Protein AF-A0A4Y8SK42-F1 (afdb_monomer)

Radius of gyration: 18.15 Å; Cα contacts (8 Å, |Δi|>4): 413; chains: 1; bounding box: 39×35×58 Å

pLDDT: mean 89.56, std 10.13, range [47.16, 97.62]

InterPro domains:
  IPR009000 Translation protein, beta-barrel domain superfamily [SSF50447] (94-143)

Structure (mmCIF, N/CA/C/O backbone):
data_AF-A0A4Y8SK42-F1
#
_entry.id   AF-A0A4Y8SK42-F1
#
loop_
_atom_site.group_PDB
_atom_site.id
_atom_site.type_symbol
_atom_site.label_atom_id
_atom_site.label_alt_id
_atom_site.label_comp_id
_atom_site.label_asym_id
_atom_site.label_entity_id
_atom_site.label_seq_id
_atom_site.pdbx_PDB_ins_code
_atom_site.Cartn_x
_atom_site.Cartn_y
_atom_site.Cartn_z
_atom_site.occupancy
_atom_site.B_iso_or_equiv
_atom_site.auth_seq_id
_atom_site.auth_comp_id
_atom_site.auth_asym_id
_atom_site.auth_atom_id
_atom_site.pdbx_PDB_model_num
ATOM 1 N N . MET A 1 1 ? 2.409 -1.661 -32.109 1.00 47.16 1 MET A N 1
ATOM 2 C CA . MET A 1 1 ? 2.464 -1.692 -30.636 1.00 47.16 1 MET A CA 1
ATOM 3 C C . MET A 1 1 ? 1.937 -3.045 -30.226 1.00 47.16 1 MET A C 1
ATOM 5 O O . MET A 1 1 ? 0.788 -3.339 -30.542 1.00 47.16 1 MET A O 1
ATOM 9 N N . ASP A 1 2 ? 2.789 -3.884 -29.648 1.00 47.59 2 ASP A N 1
ATOM 10 C CA . ASP A 1 2 ? 2.374 -5.203 -29.176 1.00 47.59 2 ASP A CA 1
ATOM 11 C C . ASP A 1 2 ? 1.559 -5.051 -27.892 1.00 47.59 2 ASP A C 1
ATOM 13 O O . ASP A 1 2 ? 1.858 -4.204 -27.049 1.00 47.59 2 ASP A O 1
ATOM 17 N N . ALA A 1 3 ? 0.487 -5.831 -27.769 1.00 52.41 3 ALA A N 1
ATOM 18 C CA . ALA A 1 3 ? -0.334 -5.824 -26.567 1.00 52.41 3 ALA A CA 1
ATOM 19 C C . ALA A 1 3 ? 0.489 -6.342 -25.370 1.00 52.41 3 ALA A C 1
ATOM 21 O O . ALA A 1 3 ? 1.243 -7.306 -25.530 1.00 52.41 3 ALA A O 1
ATOM 22 N N . PRO A 1 4 ? 0.339 -5.754 -24.171 1.00 58.09 4 PRO A N 1
ATOM 23 C CA . PRO A 1 4 ? 1.099 -6.181 -23.005 1.00 58.09 4 PRO A 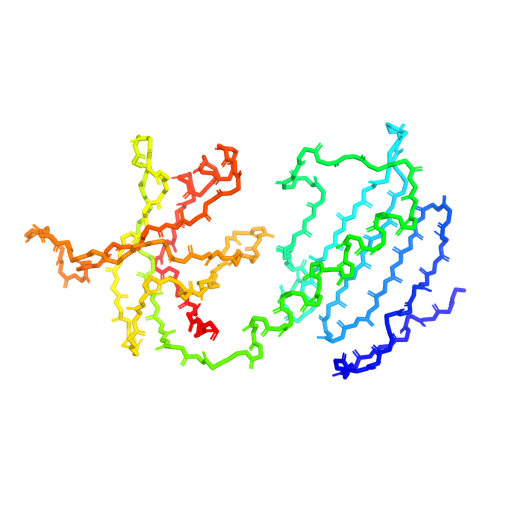CA 1
ATOM 24 C C . PRO A 1 4 ? 0.782 -7.639 -22.645 1.00 58.09 4 PRO A C 1
ATOM 26 O O . PRO A 1 4 ? -0.384 -8.039 -22.543 1.00 58.09 4 PRO A O 1
ATOM 29 N N . ILE A 1 5 ? 1.834 -8.437 -22.444 1.00 61.47 5 ILE A N 1
ATOM 30 C CA . ILE A 1 5 ? 1.726 -9.831 -22.005 1.00 61.47 5 ILE A CA 1
ATOM 31 C C . ILE A 1 5 ? 1.212 -9.824 -20.566 1.00 61.47 5 ILE A C 1
ATOM 33 O O . ILE A 1 5 ? 1.855 -9.287 -19.670 1.00 61.47 5 ILE A O 1
ATOM 37 N N . ARG A 1 6 ? 0.038 -10.416 -20.335 1.00 64.31 6 ARG A N 1
ATOM 38 C CA . ARG A 1 6 ? -0.543 -10.531 -18.994 1.00 64.31 6 ARG A CA 1
ATOM 39 C C . ARG A 1 6 ? 0.031 -11.750 -18.288 1.00 64.31 6 ARG A C 1
ATOM 41 O O . ARG A 1 6 ? -0.298 -12.874 -18.663 1.00 64.31 6 ARG A O 1
ATOM 48 N N . SER A 1 7 ? 0.827 -11.530 -17.247 1.00 69.94 7 SER A N 1
ATOM 49 C CA . SER A 1 7 ? 1.145 -12.585 -16.287 1.00 69.94 7 SER A CA 1
ATOM 50 C C . SER A 1 7 ? 0.134 -12.601 -15.138 1.00 69.94 7 SER A C 1
ATOM 52 O O . SER A 1 7 ? -0.259 -11.556 -14.615 1.00 69.94 7 SER A O 1
ATOM 54 N N . PHE A 1 8 ? -0.256 -13.805 -14.724 1.00 72.69 8 PHE A N 1
ATOM 55 C CA . PHE A 1 8 ? -1.100 -14.045 -13.552 1.00 72.69 8 PHE A CA 1
ATOM 56 C C . PHE A 1 8 ? -0.382 -14.847 -12.458 1.00 72.69 8 PHE A C 1
ATOM 58 O O . PHE A 1 8 ? -0.994 -15.143 -11.434 1.00 72.69 8 PHE A O 1
ATOM 65 N N . ASN A 1 9 ? 0.883 -15.219 -12.673 1.00 79.56 9 ASN A N 1
ATOM 66 C CA . ASN A 1 9 ? 1.657 -16.044 -11.755 1.00 79.56 9 ASN A CA 1
ATOM 67 C C . ASN A 1 9 ? 2.821 -15.238 -11.178 1.00 79.56 9 ASN A C 1
ATOM 69 O O . ASN A 1 9 ? 3.614 -14.655 -11.910 1.00 79.56 9 ASN A O 1
ATOM 73 N N . VAL A 1 10 ? 2.953 -15.271 -9.853 1.00 84.88 10 VAL A N 1
ATOM 74 C CA . VAL A 1 10 ? 3.990 -14.551 -9.097 1.00 84.88 10 VAL A CA 1
ATOM 75 C C . VAL A 1 10 ? 5.418 -14.964 -9.467 1.00 84.88 10 VAL A C 1
ATOM 77 O O . VAL A 1 10 ? 6.360 -14.241 -9.167 1.00 84.88 10 VAL A O 1
ATOM 80 N N . ASN A 1 11 ? 5.586 -16.122 -10.110 1.00 87.12 11 ASN A N 1
ATOM 81 C CA . ASN A 1 11 ? 6.889 -16.626 -10.543 1.00 87.12 11 ASN A CA 1
ATOM 82 C C . ASN A 1 11 ? 7.256 -16.229 -11.977 1.00 87.12 11 ASN A C 1
ATOM 84 O O . ASN A 1 11 ? 8.390 -16.461 -12.396 1.00 87.12 11 ASN A O 1
ATOM 88 N N . ASP A 1 12 ? 6.320 -15.667 -12.739 1.00 90.31 12 ASP A N 1
ATOM 89 C CA . ASP A 1 12 ? 6.623 -15.199 -14.085 1.00 90.31 12 ASP A CA 1
ATOM 90 C C . ASP A 1 12 ? 7.443 -13.901 -14.015 1.00 90.31 12 ASP A C 1
ATOM 92 O O . ASP A 1 12 ? 7.243 -13.080 -13.108 1.00 90.31 12 ASP A O 1
ATOM 96 N N . PRO A 1 13 ? 8.335 -13.669 -14.992 1.00 92.75 13 PRO A N 1
ATOM 97 C CA . PRO A 1 13 ? 9.072 -12.420 -15.076 1.00 92.75 13 PRO A CA 1
ATOM 98 C C . PRO A 1 13 ? 8.131 -11.237 -15.327 1.00 92.75 13 PRO A C 1
ATOM 100 O O . PRO A 1 13 ? 7.124 -11.345 -16.031 1.00 92.75 13 PRO A O 1
ATOM 103 N N . ILE A 1 14 ? 8.514 -10.077 -14.799 1.00 95.25 14 ILE A N 1
ATOM 104 C CA . ILE A 1 14 ? 7.907 -8.803 -15.175 1.00 95.25 14 ILE A CA 1
ATOM 105 C C . ILE A 1 14 ? 8.502 -8.410 -16.527 1.00 95.25 14 ILE A C 1
ATOM 107 O O . ILE A 1 14 ? 9.718 -8.290 -16.666 1.00 95.25 14 ILE A O 1
ATOM 111 N N . VAL A 1 15 ? 7.647 -8.257 -17.537 1.00 95.62 15 VAL A N 1
ATOM 112 C CA . VAL A 1 15 ? 8.063 -7.912 -18.901 1.00 95.62 15 VAL A CA 1
ATOM 113 C C . VAL A 1 15 ? 7.557 -6.516 -19.234 1.00 95.62 15 VAL A C 1
ATOM 115 O O . VAL A 1 15 ? 6.349 -6.290 -19.313 1.00 95.62 15 VAL A O 1
ATOM 118 N N . TRP A 1 16 ? 8.493 -5.592 -19.437 1.00 96.44 16 TRP A N 1
ATOM 119 C CA . TRP A 1 16 ? 8.205 -4.218 -19.835 1.00 96.44 16 TRP A CA 1
ATOM 120 C C . TRP A 1 16 ? 7.953 -4.114 -21.340 1.00 96.44 16 TRP A C 1
ATOM 122 O O . TRP A 1 16 ? 8.628 -4.742 -22.154 1.00 96.44 16 TRP A O 1
ATOM 132 N N . THR A 1 17 ? 6.972 -3.296 -21.697 1.00 95.38 17 THR A N 1
ATOM 133 C CA . THR A 1 17 ? 6.544 -3.001 -23.067 1.00 95.38 17 THR A CA 1
ATOM 134 C C . THR A 1 17 ? 6.418 -1.487 -23.252 1.00 95.38 17 THR A C 1
ATOM 136 O O . THR A 1 17 ? 6.341 -0.753 -22.269 1.00 95.38 17 THR A O 1
ATOM 139 N N . GLY A 1 18 ? 6.400 -1.003 -24.495 1.00 94.19 18 GLY A N 1
ATOM 140 C CA . GLY A 1 18 ? 6.416 0.436 -24.792 1.00 94.19 18 GLY A CA 1
ATOM 141 C C . GLY A 1 18 ? 7.827 0.959 -25.066 1.00 94.19 18 GLY A C 1
ATOM 142 O O . GLY A 1 18 ? 8.687 0.199 -25.515 1.00 94.19 18 GLY A O 1
ATOM 143 N N . ASN A 1 19 ? 8.051 2.254 -24.839 1.00 95.06 19 ASN A N 1
ATOM 144 C CA . ASN A 1 19 ? 9.347 2.887 -25.046 1.00 95.06 19 ASN A CA 1
ATOM 145 C C . ASN A 1 19 ? 10.155 2.873 -23.740 1.00 95.06 19 ASN A C 1
ATOM 147 O O . ASN A 1 19 ? 9.881 3.640 -22.824 1.00 95.06 19 ASN A O 1
ATOM 151 N N . LEU A 1 20 ? 11.171 2.011 -23.655 1.00 95.31 20 LEU A N 1
ATOM 152 C CA . LEU A 1 20 ? 12.018 1.893 -22.458 1.00 95.31 20 LEU A CA 1
ATOM 153 C C . LEU A 1 20 ? 12.872 3.141 -22.174 1.00 95.31 20 LEU A C 1
ATOM 155 O O . LEU A 1 20 ? 13.462 3.217 -21.093 1.00 95.31 20 LEU A O 1
ATOM 159 N N . GLU A 1 21 ? 12.935 4.078 -23.122 1.00 94.06 21 GLU A N 1
ATOM 160 C CA . GLU A 1 21 ? 13.648 5.356 -23.028 1.00 94.06 21 GLU A CA 1
ATOM 161 C C . GLU A 1 21 ? 12.711 6.550 -22.769 1.00 94.06 21 GLU A C 1
ATOM 163 O O . GLU A 1 21 ? 13.199 7.667 -22.647 1.00 94.06 21 GLU A O 1
ATOM 168 N N . ASP A 1 22 ? 11.391 6.333 -22.694 1.00 94.56 22 ASP A N 1
ATOM 169 C CA . ASP A 1 22 ? 10.400 7.403 -22.506 1.00 94.56 22 ASP A CA 1
ATOM 170 C C . ASP A 1 22 ? 9.237 6.935 -21.618 1.00 94.56 22 ASP A C 1
ATOM 172 O O . ASP A 1 22 ? 9.276 7.136 -20.416 1.00 94.56 22 ASP A O 1
ATOM 176 N N . ASP A 1 23 ? 8.251 6.216 -22.162 1.00 96.56 23 ASP A N 1
ATOM 177 C CA . ASP A 1 23 ? 7.097 5.694 -21.420 1.00 96.56 23 ASP A CA 1
ATOM 178 C C . ASP A 1 23 ? 6.916 4.192 -21.666 1.00 96.56 23 ASP A C 1
ATOM 180 O O . ASP A 1 23 ? 6.695 3.726 -22.795 1.00 96.56 23 ASP A O 1
ATOM 184 N N . CYS A 1 24 ? 7.009 3.414 -20.589 1.00 96.94 24 CYS A N 1
ATOM 185 C CA . CYS A 1 24 ? 6.895 1.966 -20.625 1.00 96.94 24 CYS A CA 1
ATOM 186 C C . CYS A 1 24 ? 6.012 1.425 -19.501 1.00 96.94 24 CYS A C 1
ATOM 188 O O . CYS A 1 24 ? 5.914 1.984 -18.409 1.00 96.94 24 CYS A O 1
ATOM 190 N N . THR A 1 25 ? 5.369 0.290 -19.774 1.00 97.44 25 THR A N 1
ATOM 191 C CA . THR A 1 25 ? 4.458 -0.375 -18.838 1.00 97.44 25 THR A CA 1
ATOM 192 C C . THR A 1 25 ? 4.677 -1.880 -18.789 1.00 97.44 25 THR A C 1
ATOM 194 O O . THR A 1 25 ? 5.127 -2.493 -19.761 1.00 97.44 25 THR A O 1
ATOM 197 N N . ALA A 1 26 ? 4.315 -2.491 -17.664 1.00 96.56 26 ALA A N 1
ATOM 198 C CA . ALA A 1 26 ? 4.253 -3.938 -17.499 1.00 96.56 26 ALA A CA 1
ATOM 199 C C . ALA A 1 26 ? 2.932 -4.346 -16.830 1.00 96.56 26 ALA A C 1
ATOM 201 O O . ALA A 1 26 ? 2.434 -3.651 -15.944 1.00 96.56 26 ALA A O 1
ATOM 202 N N . LEU A 1 27 ? 2.374 -5.491 -17.236 1.00 95.12 27 LEU A N 1
ATOM 203 C CA . LEU A 1 27 ? 1.211 -6.104 -16.588 1.00 95.12 27 LEU A CA 1
ATOM 204 C C . LEU A 1 27 ? 1.635 -7.382 -15.867 1.00 95.12 27 LEU A C 1
ATOM 206 O O . LEU A 1 27 ? 2.068 -8.345 -16.502 1.00 95.12 27 LEU A O 1
ATOM 210 N N . TRP A 1 28 ? 1.478 -7.418 -14.547 1.00 94.69 28 TRP A N 1
ATOM 211 C CA . TRP A 1 28 ? 1.972 -8.531 -13.740 1.00 94.69 28 TRP A CA 1
ATOM 212 C C . TRP A 1 28 ? 1.093 -8.794 -12.520 1.00 94.69 28 TRP A C 1
ATOM 214 O O . TRP A 1 28 ? 0.845 -7.902 -11.718 1.00 94.69 28 TRP A O 1
ATOM 224 N N . CYS A 1 29 ? 0.598 -10.026 -12.378 1.00 91.38 29 CYS A N 1
ATOM 225 C CA . CYS A 1 29 ? -0.249 -10.470 -11.263 1.00 91.38 29 CYS A CA 1
ATOM 226 C C . CYS A 1 29 ? -1.520 -9.629 -11.035 1.00 91.38 29 CYS A C 1
ATOM 228 O O . CYS A 1 29 ? -2.021 -9.524 -9.919 1.00 91.38 29 CYS A O 1
ATOM 230 N N . GLY A 1 30 ? -2.088 -9.058 -12.102 1.00 90.56 30 GLY A N 1
ATOM 231 C CA . GLY A 1 30 ? -3.228 -8.138 -12.001 1.00 90.56 30 GLY A CA 1
ATOM 232 C C . GLY A 1 30 ? -2.846 -6.712 -11.596 1.00 90.56 30 GLY A C 1
ATOM 233 O O . GLY A 1 30 ? -3.736 -5.898 -11.363 1.00 90.56 30 GLY A O 1
ATOM 234 N N . LEU A 1 31 ? -1.553 -6.399 -11.554 1.00 95.12 31 LEU A N 1
ATOM 235 C CA . LEU A 1 31 ? -1.032 -5.052 -11.378 1.00 95.12 31 LEU A CA 1
ATOM 236 C C . LEU A 1 31 ? -0.604 -4.457 -12.719 1.00 95.12 31 LEU A C 1
ATOM 238 O O . LEU A 1 31 ? -0.200 -5.184 -13.631 1.00 95.12 31 LEU A O 1
ATOM 242 N N . MET A 1 32 ? -0.658 -3.132 -12.807 1.00 96.12 32 MET A N 1
ATOM 243 C CA . MET A 1 32 ? -0.015 -2.355 -13.861 1.00 96.12 32 MET A CA 1
ATOM 244 C C . MET A 1 32 ? 1.128 -1.554 -13.251 1.00 96.12 32 MET A C 1
ATOM 246 O O . MET A 1 32 ? 0.932 -0.834 -12.273 1.00 96.12 32 MET A O 1
ATOM 250 N N . LEU A 1 33 ? 2.317 -1.715 -13.821 1.00 97.62 33 LEU A N 1
ATOM 251 C CA . LEU A 1 33 ? 3.503 -0.936 -13.503 1.00 97.62 33 LEU A CA 1
ATOM 252 C C . LEU A 1 33 ? 3.750 0.033 -14.658 1.00 97.62 33 LEU A C 1
ATOM 254 O O . LEU A 1 33 ? 3.621 -0.365 -15.818 1.00 97.62 33 LEU A O 1
ATOM 258 N N . ARG A 1 34 ? 4.138 1.271 -14.352 1.00 97.12 34 ARG A N 1
ATOM 259 C CA . ARG A 1 34 ? 4.538 2.282 -15.338 1.00 97.12 34 ARG A CA 1
ATOM 260 C C . ARG A 1 34 ? 5.836 2.947 -14.909 1.00 97.12 34 ARG A C 1
ATOM 262 O O . ARG A 1 34 ? 6.032 3.176 -13.716 1.00 97.12 34 ARG A O 1
ATOM 269 N N . ALA A 1 35 ? 6.687 3.253 -15.878 1.00 97.00 35 ALA A N 1
ATOM 270 C CA . ALA A 1 35 ? 7.831 4.135 -15.722 1.00 97.00 35 ALA A CA 1
ATOM 271 C C . ALA A 1 35 ? 7.854 5.104 -16.909 1.00 97.00 35 ALA A C 1
ATOM 273 O O . ALA A 1 35 ? 7.762 4.660 -18.054 1.00 97.00 35 ALA A O 1
ATOM 274 N N . GLU A 1 36 ? 7.953 6.398 -16.615 1.00 96.50 36 GLU A N 1
ATOM 275 C CA . GLU A 1 36 ? 7.802 7.491 -17.580 1.00 96.50 36 GLU A CA 1
ATOM 276 C C . GLU A 1 36 ? 8.883 8.555 -17.364 1.00 96.50 36 GLU A C 1
ATOM 278 O O . GLU A 1 36 ? 9.150 8.936 -16.224 1.00 96.50 36 GLU A O 1
ATOM 283 N N . TRP A 1 37 ? 9.515 9.026 -18.435 1.00 96.31 37 TRP A N 1
ATOM 284 C CA . TRP A 1 37 ? 10.394 10.186 -18.420 1.00 96.31 37 TRP A CA 1
ATOM 285 C C . TRP A 1 37 ? 9.554 11.464 -18.400 1.00 96.31 37 TRP A C 1
ATOM 287 O O . TRP A 1 37 ? 8.713 11.690 -19.264 1.00 96.31 37 TRP A O 1
ATOM 297 N N . MET A 1 38 ? 9.779 12.301 -17.394 1.00 94.19 38 MET A N 1
ATOM 298 C CA . MET A 1 38 ? 9.028 13.531 -17.166 1.00 94.19 38 MET A CA 1
ATOM 299 C C . MET A 1 38 ? 9.755 14.741 -17.750 1.00 94.19 38 MET A C 1
ATOM 301 O O . MET A 1 38 ? 10.980 14.752 -17.885 1.00 94.19 38 MET A O 1
ATOM 305 N N . GLU A 1 39 ? 8.997 15.801 -18.034 1.00 8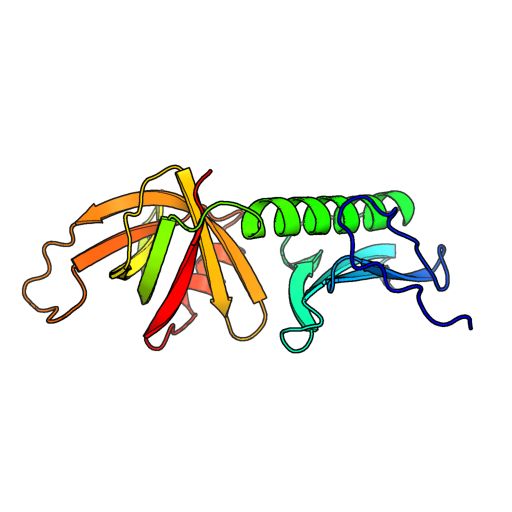7.62 39 GLU A N 1
ATOM 306 C CA . GLU A 1 39 ? 9.529 17.051 -18.590 1.00 87.62 39 GLU A CA 1
ATOM 307 C C . GLU A 1 39 ? 10.556 17.738 -17.669 1.00 87.62 39 GLU A C 1
ATOM 309 O O . GLU A 1 39 ? 11.391 18.499 -18.150 1.00 87.62 39 GLU A O 1
ATOM 314 N N . GLU A 1 40 ? 10.549 17.462 -16.359 1.00 86.88 40 GLU A N 1
ATOM 315 C CA . GLU A 1 40 ? 11.512 18.013 -15.395 1.00 86.88 40 GLU A CA 1
ATOM 316 C C . GLU A 1 40 ? 12.782 17.158 -15.202 1.00 86.88 40 GLU A C 1
ATOM 318 O O . GLU A 1 40 ? 13.365 17.147 -14.112 1.00 86.88 40 GLU A O 1
ATOM 323 N N . ASP A 1 41 ? 13.211 16.449 -16.249 1.00 91.62 41 ASP A N 1
ATOM 324 C CA . ASP A 1 41 ? 14.455 15.667 -16.320 1.00 91.62 41 ASP A CA 1
ATOM 325 C C . ASP A 1 41 ? 14.576 14.554 -15.259 1.00 91.62 41 ASP A C 1
ATOM 327 O O . ASP A 1 41 ? 15.641 14.323 -14.671 1.00 91.62 41 ASP A O 1
ATOM 331 N N . TYR A 1 42 ? 13.477 13.847 -14.993 1.00 92.56 42 TYR A N 1
ATOM 332 C CA . TYR A 1 42 ? 13.478 12.684 -14.105 1.00 92.56 42 TYR A CA 1
ATOM 333 C C . TYR A 1 42 ? 12.510 11.598 -14.575 1.00 92.56 42 TYR A C 1
ATOM 335 O O . TYR A 1 42 ? 11.530 11.860 -15.259 1.00 92.56 42 TYR A O 1
ATOM 343 N N . TRP A 1 43 ? 12.767 10.365 -14.155 1.00 95.56 43 TRP A N 1
ATOM 344 C CA . TRP A 1 43 ? 11.863 9.239 -14.313 1.00 95.56 43 TRP A CA 1
ATOM 345 C C . TRP A 1 43 ? 10.866 9.168 -13.160 1.00 95.56 43 TRP A C 1
ATOM 347 O O . TRP A 1 43 ? 11.245 9.054 -11.990 1.00 95.56 43 TRP A O 1
ATOM 357 N N . TRP A 1 44 ? 9.590 9.154 -13.516 1.00 95.31 44 TRP A N 1
ATOM 358 C CA . TRP A 1 44 ? 8.458 8.855 -12.656 1.00 95.31 44 TRP A CA 1
ATOM 359 C C . TRP A 1 44 ? 8.093 7.368 -12.743 1.00 95.31 44 TRP A C 1
ATOM 361 O O . TRP A 1 44 ? 8.357 6.707 -13.751 1.00 95.31 44 TRP A O 1
ATOM 371 N N . TRP A 1 45 ? 7.495 6.824 -11.683 1.00 96.06 45 TRP A N 1
ATOM 372 C CA . TRP A 1 45 ? 7.002 5.447 -11.640 1.00 96.06 45 TRP A CA 1
ATOM 373 C C . TRP A 1 45 ? 5.690 5.340 -10.872 1.00 96.06 45 TRP A C 1
ATOM 375 O O . TRP A 1 45 ? 5.374 6.180 -10.029 1.00 96.06 45 TRP A O 1
ATOM 385 N N . ARG A 1 46 ? 4.948 4.264 -11.146 1.00 96.12 46 ARG A N 1
ATOM 386 C CA . ARG A 1 46 ? 3.654 3.956 -10.524 1.00 96.12 46 ARG A CA 1
ATOM 387 C C . ARG A 1 46 ? 3.362 2.463 -10.533 1.00 96.12 46 ARG A C 1
ATOM 389 O O . ARG A 1 46 ? 3.711 1.765 -11.486 1.00 96.12 46 ARG A O 1
ATOM 396 N N . VAL A 1 47 ? 2.635 2.006 -9.516 1.00 97.06 47 VAL A N 1
ATOM 397 C CA . VAL A 1 47 ? 2.033 0.670 -9.437 1.00 97.06 47 VAL A CA 1
ATOM 398 C C . VAL A 1 47 ? 0.548 0.792 -9.105 1.00 97.06 47 VAL A C 1
ATOM 400 O O . VAL A 1 47 ? 0.182 1.461 -8.143 1.00 97.06 47 VAL A O 1
ATOM 403 N N . CYS A 1 48 ? -0.311 0.121 -9.872 1.00 95.56 48 CYS A N 1
ATOM 404 C CA . CYS A 1 48 ? -1.766 0.127 -9.686 1.00 95.56 48 CYS A CA 1
ATOM 405 C C . CYS A 1 48 ? -2.374 -1.269 -9.659 1.00 95.56 48 CYS A C 1
ATOM 407 O O . CYS A 1 48 ? -1.905 -2.163 -10.365 1.00 95.56 48 CYS A O 1
ATOM 409 N N . ASP A 1 49 ? -3.473 -1.425 -8.918 1.00 92.06 49 ASP A N 1
ATOM 410 C CA . ASP A 1 49 ? -4.318 -2.619 -8.974 1.00 92.06 49 ASP A CA 1
ATOM 411 C C . ASP A 1 49 ? -5.360 -2.486 -10.096 1.00 92.06 49 ASP A C 1
ATOM 413 O O . ASP A 1 49 ? -6.356 -1.766 -9.980 1.00 92.06 49 ASP A O 1
ATOM 417 N N . THR A 1 50 ? -5.168 -3.244 -11.178 1.00 90.50 50 THR A N 1
ATOM 418 C CA . THR A 1 50 ? -6.059 -3.201 -12.352 1.00 90.50 50 THR A CA 1
ATOM 419 C C . THR A 1 50 ? -7.441 -3.799 -12.095 1.00 90.50 50 THR A C 1
ATOM 421 O O . THR A 1 50 ? -8.378 -3.567 -12.859 1.00 90.50 50 THR A O 1
ATOM 424 N N . LYS A 1 51 ? -7.610 -4.572 -11.017 1.00 85.94 51 LYS A N 1
ATOM 425 C CA . LYS A 1 51 ? -8.907 -5.147 -10.633 1.00 85.94 51 LYS A CA 1
ATOM 426 C C . LYS A 1 51 ? -9.735 -4.181 -9.793 1.00 85.94 51 LYS A C 1
ATOM 428 O O . LYS A 1 51 ? -10.955 -4.325 -9.744 1.00 85.94 51 LYS A O 1
ATOM 433 N N . ARG A 1 52 ? -9.094 -3.202 -9.151 1.00 83.69 52 ARG A N 1
ATOM 434 C CA . ARG A 1 52 ? -9.728 -2.194 -8.291 1.00 83.69 52 ARG A CA 1
ATOM 435 C C . ARG A 1 52 ? -9.724 -0.819 -8.961 1.00 83.69 52 ARG A C 1
ATOM 437 O O . ARG A 1 52 ? -9.318 0.165 -8.358 1.00 83.69 52 ARG A O 1
ATOM 444 N N . ALA A 1 53 ? -10.183 -0.774 -10.214 1.00 83.69 53 ALA A N 1
ATOM 445 C CA . ALA A 1 53 ? -10.314 0.451 -11.012 1.00 83.69 53 ALA A CA 1
ATOM 446 C C . ALA A 1 53 ? -9.007 1.259 -11.144 1.00 83.69 53 ALA A C 1
ATOM 448 O O . ALA A 1 53 ? -9.030 2.486 -11.113 1.00 83.69 53 ALA A O 1
ATOM 449 N N . ASP A 1 54 ? -7.875 0.562 -11.277 1.00 86.81 54 ASP A N 1
ATOM 450 C CA . ASP A 1 54 ? -6.540 1.156 -11.409 1.00 86.81 54 ASP A CA 1
ATOM 451 C C . ASP A 1 54 ? -6.139 2.070 -10.237 1.00 86.81 54 ASP A C 1
ATOM 453 O O . ASP A 1 54 ? -5.316 2.975 -10.411 1.00 86.81 54 ASP A O 1
ATOM 457 N N . VAL A 1 55 ? -6.678 1.820 -9.034 1.00 89.25 55 VAL A N 1
ATOM 458 C CA . VAL A 1 55 ? -6.257 2.513 -7.808 1.00 89.25 55 VAL A CA 1
ATOM 459 C C . VAL A 1 55 ? -4.757 2.329 -7.576 1.00 89.25 55 VAL A C 1
ATOM 461 O O . VAL A 1 55 ? -4.193 1.255 -7.815 1.00 89.25 55 VAL A O 1
ATOM 464 N N . ILE A 1 56 ? -4.110 3.403 -7.124 1.00 94.31 56 ILE A N 1
ATOM 465 C CA . ILE A 1 56 ? -2.664 3.475 -6.932 1.00 94.31 56 ILE A CA 1
ATOM 466 C C . ILE A 1 56 ? -2.277 2.709 -5.666 1.00 94.31 56 ILE A C 1
ATOM 468 O O . ILE A 1 56 ? -2.817 2.947 -4.592 1.00 94.31 56 ILE A O 1
ATOM 472 N N . ILE A 1 57 ? -1.337 1.779 -5.794 1.00 94.25 57 ILE A N 1
ATOM 473 C CA . ILE A 1 57 ? -0.708 1.092 -4.658 1.00 94.25 57 ILE A CA 1
ATOM 474 C C . ILE A 1 57 ? 0.453 1.938 -4.131 1.00 94.25 57 ILE A C 1
ATOM 476 O O . ILE A 1 57 ? 0.623 2.088 -2.924 1.00 94.25 57 ILE A O 1
ATOM 480 N N . ASP A 1 58 ? 1.267 2.468 -5.044 1.00 93.56 58 ASP A N 1
ATOM 481 C CA . ASP A 1 58 ? 2.350 3.400 -4.742 1.00 93.56 58 ASP A CA 1
ATOM 482 C C . ASP A 1 58 ? 2.807 4.098 -6.029 1.00 93.56 58 ASP A C 1
ATOM 484 O O . ASP A 1 58 ? 2.631 3.563 -7.131 1.00 93.56 58 ASP A O 1
ATOM 488 N N . ASP A 1 59 ? 3.419 5.266 -5.893 1.00 93.75 59 ASP A N 1
ATOM 489 C CA . ASP A 1 59 ? 3.991 6.017 -7.004 1.00 93.75 59 ASP A CA 1
ATOM 490 C C . ASP A 1 59 ? 5.140 6.921 -6.543 1.00 93.75 59 ASP A C 1
ATOM 492 O O . ASP A 1 59 ? 5.437 7.042 -5.353 1.00 93.75 59 ASP A O 1
ATOM 496 N N . ALA A 1 60 ? 5.799 7.571 -7.500 1.00 91.62 60 ALA A N 1
ATOM 497 C CA . ALA A 1 60 ? 6.865 8.511 -7.187 1.00 91.62 60 ALA A CA 1
ATOM 498 C C . ALA A 1 60 ? 6.362 9.770 -6.455 1.00 91.62 60 ALA A C 1
ATOM 500 O O . ALA A 1 60 ? 7.163 10.415 -5.788 1.00 91.62 60 ALA A O 1
ATOM 501 N N . ASN A 1 61 ? 5.066 10.108 -6.526 1.00 87.06 61 ASN A N 1
ATOM 502 C CA . ASN A 1 61 ? 4.504 11.281 -5.842 1.00 87.06 61 ASN A CA 1
ATOM 503 C C . ASN A 1 61 ? 4.403 11.076 -4.326 1.00 87.06 61 ASN A C 1
ATOM 505 O O . ASN A 1 61 ? 4.427 12.045 -3.570 1.00 87.06 61 ASN A O 1
ATOM 509 N N . SER A 1 62 ? 4.311 9.825 -3.871 1.00 80.38 62 SER A N 1
ATOM 510 C CA . SER A 1 62 ? 4.271 9.476 -2.446 1.00 80.38 62 SER A CA 1
ATOM 511 C C . SER A 1 62 ? 5.644 9.575 -1.751 1.00 80.38 62 SER A C 1
ATOM 513 O O . SER A 1 62 ? 5.758 9.373 -0.534 1.00 80.38 62 SER A O 1
ATOM 515 N N . THR A 1 63 ? 6.704 9.876 -2.513 1.00 75.31 63 THR A N 1
ATOM 516 C CA . THR A 1 63 ? 8.099 9.892 -2.060 1.00 75.31 63 THR A CA 1
ATOM 517 C C . THR A 1 63 ? 8.838 11.138 -2.551 1.00 75.31 63 THR A C 1
ATOM 519 O O . THR A 1 63 ? 8.470 11.731 -3.555 1.00 75.31 63 THR A O 1
ATOM 522 N N . ASP A 1 64 ? 9.947 11.493 -1.900 1.00 75.38 64 ASP A N 1
ATOM 523 C CA . ASP A 1 64 ? 10.869 12.521 -2.413 1.00 75.38 64 ASP A CA 1
ATOM 524 C C . ASP A 1 64 ? 11.902 11.936 -3.410 1.00 75.38 64 ASP A C 1
ATOM 526 O O . ASP A 1 64 ? 12.908 12.575 -3.730 1.00 75.38 64 ASP A O 1
ATOM 530 N N . GLU A 1 65 ? 11.708 10.695 -3.876 1.00 78.50 65 GLU A N 1
ATOM 531 C CA . GLU A 1 65 ? 12.657 9.998 -4.748 1.00 78.50 65 GLU A CA 1
ATOM 532 C C . GLU A 1 65 ? 12.538 10.496 -6.197 1.00 78.50 65 GLU A C 1
ATOM 534 O O . GLU A 1 65 ? 11.460 10.504 -6.787 1.00 78.50 65 GLU A O 1
ATOM 539 N N . ARG A 1 66 ? 13.672 10.868 -6.804 1.00 84.94 66 ARG A N 1
ATOM 540 C CA . ARG A 1 66 ? 13.779 11.172 -8.239 1.00 84.94 66 ARG A CA 1
ATOM 541 C C . ARG A 1 66 ? 14.902 10.353 -8.853 1.00 84.94 66 ARG A C 1
ATOM 543 O O . ARG A 1 66 ? 16.012 10.325 -8.319 1.00 84.94 66 ARG A O 1
ATOM 550 N N . PHE A 1 67 ? 14.623 9.712 -9.983 1.00 88.81 67 PHE A N 1
ATOM 551 C CA . PHE A 1 67 ? 15.595 8.892 -10.703 1.00 88.81 67 PHE A CA 1
ATOM 552 C C . PHE A 1 67 ? 15.935 9.530 -12.044 1.00 88.81 67 PHE A C 1
ATOM 554 O O . PHE A 1 67 ? 15.073 10.103 -12.690 1.00 88.81 67 PHE A O 1
ATOM 561 N N . ILE A 1 68 ? 17.183 9.406 -12.486 1.00 90.00 68 ILE A N 1
ATOM 562 C CA . ILE A 1 68 ? 17.613 9.847 -13.827 1.00 90.00 68 ILE A CA 1
ATOM 563 C C . ILE A 1 68 ? 17.723 8.679 -14.816 1.00 90.00 68 ILE A C 1
ATOM 565 O O . ILE A 1 68 ? 18.042 8.881 -15.981 1.00 90.00 68 ILE A O 1
ATOM 569 N N . ASP A 1 69 ? 17.454 7.459 -14.352 1.00 92.81 69 ASP A N 1
ATOM 570 C CA . ASP A 1 69 ? 17.582 6.225 -15.121 1.00 92.81 69 ASP A CA 1
ATOM 571 C C . ASP A 1 69 ? 16.272 5.428 -15.069 1.00 92.81 69 ASP A C 1
ATOM 573 O O . ASP A 1 69 ? 15.755 5.105 -13.991 1.00 92.81 69 ASP A O 1
ATOM 577 N N . GLY A 1 70 ? 15.746 5.099 -16.249 1.00 93.81 70 GLY A N 1
ATOM 578 C CA . GLY A 1 70 ? 14.510 4.345 -16.403 1.00 93.81 70 GLY A CA 1
ATOM 579 C C . GLY A 1 70 ? 14.627 2.924 -15.885 1.00 93.81 70 GLY A C 1
ATOM 580 O O . GLY A 1 70 ? 13.638 2.375 -15.408 1.00 93.81 70 GLY A O 1
ATOM 581 N N . GLU A 1 71 ? 15.821 2.325 -15.901 1.00 96.38 71 GLU A N 1
ATOM 582 C CA . GLU A 1 71 ? 16.040 1.010 -15.297 1.00 96.38 71 GLU A CA 1
ATOM 583 C C . GLU A 1 71 ? 15.812 1.049 -13.784 1.00 96.38 71 GLU A C 1
ATOM 585 O O . GLU A 1 71 ? 15.128 0.179 -13.242 1.00 96.38 71 GLU A O 1
ATOM 590 N N . VAL A 1 72 ? 16.292 2.099 -13.112 1.00 95.25 72 VAL A N 1
ATOM 591 C CA . VAL A 1 72 ? 16.087 2.293 -11.669 1.00 95.25 72 VAL A CA 1
ATOM 592 C C . VAL A 1 72 ? 14.609 2.526 -11.356 1.00 95.25 72 VAL A C 1
ATOM 594 O O . VAL A 1 72 ? 14.071 1.914 -10.432 1.00 95.25 72 VAL A O 1
ATOM 597 N N . SER A 1 73 ? 13.933 3.352 -12.158 1.00 96.00 73 SER A N 1
ATOM 598 C CA . SER A 1 73 ? 12.498 3.630 -12.014 1.00 96.00 73 SER A CA 1
ATOM 599 C C . SER A 1 73 ? 11.645 2.362 -12.177 1.00 96.00 73 SER A C 1
ATOM 601 O O . SER A 1 73 ? 10.801 2.039 -11.335 1.00 96.00 73 SER A O 1
ATOM 603 N N . ARG A 1 74 ? 11.942 1.554 -13.204 1.00 97.44 74 ARG A N 1
ATOM 604 C CA . ARG A 1 74 ? 11.317 0.241 -13.413 1.00 97.44 74 ARG A CA 1
ATOM 605 C C . ARG A 1 74 ? 11.586 -0.706 -12.247 1.00 97.44 74 ARG A C 1
ATOM 607 O O . ARG A 1 74 ? 10.646 -1.291 -11.713 1.00 97.44 74 ARG A O 1
ATOM 614 N N . ALA A 1 75 ? 12.836 -0.823 -11.798 1.00 96.69 75 ALA A N 1
ATOM 615 C CA . ALA A 1 75 ? 13.200 -1.677 -10.668 1.00 96.69 75 ALA A CA 1
ATOM 616 C C . ALA A 1 75 ? 12.470 -1.275 -9.373 1.00 96.69 75 ALA A C 1
ATOM 618 O O . ALA A 1 75 ? 12.087 -2.141 -8.578 1.00 96.69 75 ALA A O 1
ATOM 619 N N . ARG A 1 76 ? 12.224 0.026 -9.171 1.00 96.19 76 ARG A N 1
ATOM 620 C CA . ARG A 1 76 ? 11.431 0.531 -8.047 1.00 96.19 76 ARG A CA 1
ATOM 621 C C . ARG A 1 76 ? 9.977 0.074 -8.130 1.00 96.19 76 ARG A C 1
ATOM 623 O O . ARG A 1 76 ? 9.492 -0.516 -7.162 1.00 96.19 76 ARG A O 1
ATOM 630 N N . ALA A 1 77 ? 9.329 0.257 -9.281 1.00 97.00 77 ALA A N 1
ATOM 631 C CA . ALA A 1 77 ? 7.966 -0.223 -9.512 1.00 97.00 77 ALA A CA 1
ATOM 632 C C . ALA A 1 77 ? 7.858 -1.747 -9.314 1.00 97.00 77 ALA A C 1
ATOM 634 O O . ALA A 1 77 ? 6.934 -2.233 -8.662 1.00 97.00 77 ALA A O 1
ATOM 635 N N . GLU A 1 78 ? 8.835 -2.515 -9.805 1.00 97.38 78 GLU A N 1
ATOM 636 C CA . GLU A 1 78 ? 8.879 -3.965 -9.603 1.00 97.38 78 GLU A CA 1
ATOM 637 C C . GLU A 1 78 ? 8.995 -4.359 -8.131 1.00 97.38 78 GLU A C 1
ATOM 639 O O . GLU A 1 78 ? 8.332 -5.297 -7.687 1.00 97.38 78 GLU A O 1
ATOM 644 N N . SER A 1 79 ? 9.850 -3.666 -7.378 1.00 96.06 79 SER A N 1
ATOM 645 C CA . SER A 1 79 ? 10.054 -3.917 -5.951 1.00 96.06 79 SER A CA 1
ATOM 646 C C . SER A 1 79 ? 8.762 -3.697 -5.162 1.00 96.06 79 SER A C 1
ATOM 648 O O . SER A 1 79 ? 8.344 -4.573 -4.401 1.00 96.06 79 SER A O 1
ATOM 650 N N . VAL A 1 80 ? 8.076 -2.580 -5.420 1.00 95.44 80 VAL A N 1
ATOM 651 C CA . VAL A 1 80 ? 6.776 -2.261 -4.813 1.00 95.44 80 VAL A CA 1
ATOM 652 C C . VAL A 1 80 ? 5.725 -3.306 -5.178 1.00 95.44 80 VAL A C 1
ATOM 654 O O . VAL A 1 80 ? 5.050 -3.830 -4.292 1.00 95.44 80 VAL A O 1
ATOM 657 N N . ALA A 1 81 ? 5.610 -3.661 -6.461 1.00 96.12 81 ALA A N 1
ATOM 658 C CA . ALA A 1 81 ? 4.654 -4.663 -6.924 1.00 96.12 81 ALA A CA 1
ATOM 659 C C . ALA A 1 81 ? 4.871 -6.020 -6.233 1.00 96.12 81 ALA A C 1
ATOM 661 O O . ALA A 1 81 ? 3.927 -6.623 -5.720 1.00 96.12 81 ALA A O 1
ATOM 662 N N . LYS A 1 82 ? 6.124 -6.486 -6.160 1.00 95.25 82 LYS A N 1
ATOM 663 C CA . LYS A 1 82 ? 6.488 -7.742 -5.484 1.00 95.25 82 LYS A CA 1
ATOM 664 C C . LYS A 1 82 ? 6.179 -7.685 -3.988 1.00 95.25 82 LYS A C 1
ATOM 666 O O . LYS A 1 82 ? 5.625 -8.640 -3.446 1.00 95.25 82 LYS A O 1
ATOM 671 N N . GLN A 1 83 ? 6.501 -6.574 -3.322 1.00 93.50 83 GLN A N 1
ATOM 672 C CA . GLN A 1 83 ? 6.194 -6.385 -1.904 1.00 93.50 83 GLN A CA 1
ATOM 673 C C . GLN A 1 83 ? 4.684 -6.443 -1.645 1.00 93.50 83 GLN A C 1
ATOM 675 O O . GLN A 1 83 ? 4.253 -7.160 -0.744 1.00 93.50 83 GLN A O 1
ATOM 680 N N . TYR A 1 84 ? 3.891 -5.749 -2.462 1.00 93.56 84 TYR A N 1
ATOM 681 C CA . TYR A 1 84 ? 2.435 -5.748 -2.364 1.00 93.56 84 TYR A CA 1
ATOM 682 C C . TYR A 1 84 ? 1.854 -7.160 -2.495 1.00 93.56 84 TYR A C 1
ATOM 684 O O . TYR A 1 84 ? 1.129 -7.611 -1.607 1.00 93.56 84 TYR A O 1
ATOM 692 N N . ILE A 1 85 ? 2.236 -7.891 -3.550 1.00 92.88 85 ILE A N 1
ATOM 693 C CA . ILE A 1 85 ? 1.787 -9.271 -3.778 1.00 92.88 85 ILE A CA 1
ATOM 694 C C . ILE A 1 85 ? 2.156 -10.184 -2.606 1.00 92.88 85 ILE A C 1
ATOM 696 O O . ILE A 1 85 ? 1.318 -10.972 -2.165 1.00 92.88 85 ILE A O 1
ATOM 700 N N . ASN A 1 86 ? 3.374 -10.065 -2.070 1.00 91.38 86 ASN A N 1
ATOM 701 C CA . ASN A 1 86 ? 3.800 -10.854 -0.915 1.00 91.38 86 ASN A CA 1
ATOM 702 C C . ASN A 1 86 ? 2.928 -10.579 0.316 1.00 91.38 86 ASN A C 1
ATOM 704 O O . ASN A 1 86 ? 2.528 -11.523 0.992 1.00 91.38 86 ASN A O 1
ATOM 708 N N . THR A 1 87 ? 2.594 -9.313 0.583 1.00 89.12 87 THR A N 1
ATOM 709 C CA . THR A 1 87 ? 1.713 -8.941 1.697 1.00 89.12 87 THR A CA 1
ATOM 710 C C . THR A 1 87 ? 0.317 -9.534 1.535 1.00 89.12 87 THR A C 1
ATOM 712 O O . THR A 1 87 ? -0.165 -10.198 2.449 1.00 89.12 87 THR A O 1
ATOM 715 N N . ILE A 1 88 ? -0.328 -9.343 0.380 1.00 88.31 88 ILE A N 1
ATOM 716 C CA . ILE A 1 88 ? -1.719 -9.792 0.192 1.00 88.31 88 ILE A CA 1
ATOM 717 C C . ILE A 1 88 ? -1.854 -11.306 0.015 1.00 88.31 88 ILE A C 1
ATOM 719 O O . ILE A 1 88 ? -2.946 -11.852 0.160 1.00 88.31 88 ILE A O 1
ATOM 723 N N . SER A 1 89 ? -0.750 -11.990 -0.291 1.00 87.44 89 SER A N 1
ATOM 724 C CA . SER A 1 89 ? -0.680 -13.455 -0.285 1.00 87.44 89 SER A CA 1
ATOM 725 C C . SER A 1 89 ? -0.520 -14.025 1.132 1.00 87.44 89 SER A C 1
ATOM 727 O O . SER A 1 89 ? -0.591 -15.241 1.313 1.00 87.44 89 SER A O 1
ATOM 729 N N . GLY A 1 90 ? -0.284 -13.166 2.130 1.00 87.00 90 GLY A N 1
ATOM 730 C CA . GLY A 1 90 ? -0.166 -13.535 3.534 1.00 87.00 90 GLY A CA 1
ATOM 731 C C . GLY A 1 90 ? -1.485 -14.010 4.147 1.00 87.00 90 GLY A C 1
ATOM 732 O O . GLY A 1 90 ? -2.578 -13.822 3.608 1.00 87.00 90 GLY A O 1
ATOM 733 N N . LYS A 1 91 ? -1.390 -14.637 5.323 1.00 93.00 91 LYS A N 1
ATOM 734 C CA . LYS A 1 91 ? -2.568 -15.080 6.075 1.00 93.00 91 LYS A CA 1
ATOM 735 C C . LYS A 1 91 ? -3.317 -13.868 6.626 1.00 93.00 91 LYS A C 1
ATOM 737 O O . LYS A 1 91 ? -2.720 -13.002 7.253 1.00 93.00 91 LYS A O 1
ATOM 742 N N . ILE A 1 92 ? -4.631 -13.817 6.422 1.00 95.88 92 ILE A N 1
ATOM 743 C CA . ILE A 1 92 ? -5.474 -12.764 6.999 1.00 95.88 92 ILE A CA 1
ATOM 744 C C . ILE A 1 92 ? -5.535 -12.958 8.520 1.00 95.88 92 ILE A C 1
ATOM 746 O O . ILE A 1 92 ? -5.919 -14.027 8.997 1.00 95.88 92 ILE A O 1
ATOM 750 N N . ALA A 1 93 ? -5.162 -11.915 9.260 1.00 96.25 93 ALA A N 1
ATOM 751 C CA . ALA A 1 93 ? -5.238 -11.842 10.717 1.00 96.25 93 ALA A CA 1
ATOM 752 C C . ALA A 1 93 ? -6.625 -11.385 11.197 1.00 96.25 93 ALA A C 1
ATOM 754 O O . ALA A 1 93 ? -7.084 -11.801 12.262 1.00 96.25 93 ALA A O 1
ATOM 755 N N . GLY A 1 94 ? -7.295 -10.524 10.421 1.00 96.56 94 GLY A N 1
ATOM 756 C CA . GLY A 1 94 ? -8.618 -10.009 10.759 1.00 96.56 94 GLY A CA 1
ATOM 757 C C . GLY A 1 94 ? -9.083 -8.846 9.887 1.00 96.56 94 GLY A C 1
ATOM 758 O O . GLY A 1 94 ? -8.478 -8.522 8.862 1.00 96.56 94 GLY A O 1
ATOM 759 N N . LYS A 1 95 ? -10.168 -8.207 10.327 1.00 97.25 95 LYS A N 1
ATOM 760 C CA . LYS A 1 95 ? -10.749 -7.004 9.723 1.00 97.25 95 LYS A CA 1
ATOM 761 C C . LYS A 1 95 ? -10.948 -5.918 10.766 1.00 97.25 95 LYS A C 1
ATOM 763 O O . LYS A 1 95 ? -11.363 -6.189 11.895 1.00 97.25 95 LYS A O 1
ATOM 768 N N . PHE A 1 96 ? -10.689 -4.681 10.367 1.00 97.38 96 PHE A N 1
ATOM 769 C CA . PHE A 1 96 ? -10.814 -3.509 11.223 1.00 97.38 96 PHE A CA 1
ATOM 770 C C . PHE A 1 96 ? -11.679 -2.449 10.554 1.00 97.38 96 PHE A C 1
ATOM 772 O O . PHE A 1 96 ? -11.467 -2.130 9.389 1.00 97.38 96 PHE A O 1
ATOM 779 N N . VAL A 1 97 ? -12.631 -1.879 11.285 1.00 97.00 97 VAL A N 1
ATOM 780 C CA . VAL A 1 97 ? -13.468 -0.784 10.785 1.00 97.00 97 VAL A CA 1
ATOM 781 C C . VAL A 1 97 ? -12.885 0.536 11.257 1.00 97.00 97 VAL A C 1
ATOM 783 O O . VAL A 1 97 ? -12.997 0.881 12.433 1.00 97.00 97 VAL A O 1
ATOM 786 N N . ILE A 1 98 ? -12.280 1.287 10.340 1.00 96.56 98 ILE A N 1
ATOM 787 C CA . ILE A 1 98 ? -11.709 2.607 10.603 1.00 96.56 98 ILE A CA 1
ATOM 788 C C . ILE A 1 98 ? -12.857 3.613 10.642 1.00 96.56 98 ILE A C 1
ATOM 790 O O . ILE A 1 98 ? -13.523 3.858 9.642 1.00 96.56 98 ILE 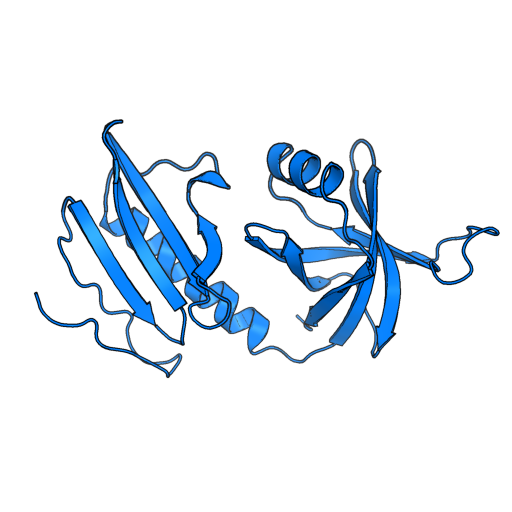A O 1
ATOM 794 N N . THR A 1 99 ? -13.106 4.200 11.809 1.00 94.38 99 THR A N 1
ATOM 795 C CA . THR A 1 99 ? -14.180 5.188 11.988 1.00 94.38 99 THR A CA 1
ATOM 796 C C . THR A 1 99 ? -13.641 6.613 11.959 1.00 94.38 99 THR A C 1
ATOM 798 O O . THR A 1 99 ? -14.302 7.511 11.445 1.00 94.38 99 THR A O 1
ATOM 801 N N . LYS A 1 100 ? -12.454 6.835 12.537 1.00 93.44 100 LYS A N 1
ATOM 802 C CA . LYS A 1 100 ? -11.801 8.146 12.624 1.00 93.44 100 LYS A CA 1
ATOM 803 C C . LYS A 1 100 ? -10.288 7.996 12.576 1.00 93.44 100 LYS A C 1
ATOM 805 O O . LYS A 1 100 ? -9.755 6.984 13.029 1.00 93.44 100 LYS A O 1
ATOM 810 N N . THR A 1 101 ? -9.605 9.038 12.127 1.00 94.62 101 THR A N 1
ATOM 811 C CA . THR A 1 101 ? -8.153 9.171 12.244 1.00 94.62 101 THR A CA 1
ATOM 812 C C . THR A 1 101 ? -7.815 10.336 13.174 1.00 94.62 101 THR A C 1
ATOM 814 O O . THR A 1 101 ? -8.600 11.271 13.343 1.00 94.62 101 THR A O 1
ATOM 817 N N . PHE A 1 102 ? -6.673 10.265 13.854 1.00 89.81 102 PHE A N 1
ATOM 818 C CA . PHE A 1 102 ? -6.140 11.397 14.607 1.00 89.81 102 PHE A CA 1
ATOM 819 C C . PHE A 1 102 ? -4.619 11.349 14.673 1.00 89.81 102 PHE A C 1
ATOM 821 O O . PHE A 1 102 ? -4.010 10.299 14.887 1.00 89.81 102 PHE A O 1
ATOM 828 N N . LYS A 1 103 ? -3.998 12.516 14.509 1.00 91.06 103 LYS A N 1
ATOM 829 C CA . LYS A 1 103 ? -2.555 12.693 14.653 1.00 91.06 103 LYS A CA 1
ATOM 830 C C . LYS A 1 103 ? -2.177 12.734 16.130 1.00 91.06 103 LYS A C 1
ATOM 832 O O . LYS A 1 103 ? -2.796 13.442 16.924 1.00 91.06 103 LYS A O 1
ATOM 837 N N . VAL A 1 104 ? -1.121 12.014 16.489 1.00 84.06 104 VAL A N 1
ATOM 838 C CA . VAL A 1 104 ? -0.501 12.057 17.813 1.00 84.06 104 VAL A CA 1
ATOM 839 C C . VAL A 1 104 ? 0.889 12.657 17.665 1.00 84.06 104 VAL A C 1
ATOM 841 O O . VAL A 1 104 ? 1.784 12.063 17.059 1.00 84.06 104 VAL A O 1
ATOM 844 N N . THR A 1 105 ? 1.075 13.851 18.229 1.00 78.81 105 THR A N 1
ATOM 845 C CA . THR A 1 105 ? 2.333 14.604 18.155 1.00 78.81 105 THR A CA 1
ATOM 846 C C . THR A 1 105 ? 3.522 13.740 18.574 1.00 78.81 105 THR A C 1
ATOM 848 O O . THR A 1 105 ? 3.552 13.199 19.680 1.00 78.81 105 THR A O 1
ATOM 851 N N . GLY A 1 106 ? 4.503 13.606 17.679 1.00 73.25 106 GLY A N 1
ATOM 852 C CA . GLY A 1 106 ? 5.722 12.826 17.909 1.00 73.25 106 GLY A CA 1
ATOM 853 C C . GLY A 1 106 ? 5.544 11.303 17.912 1.00 73.25 106 GLY A C 1
ATOM 854 O O . GLY A 1 106 ? 6.496 10.604 18.249 1.00 73.25 106 GLY A O 1
ATOM 855 N N . ARG A 1 107 ? 4.356 10.774 17.576 1.00 74.50 107 ARG A N 1
ATOM 856 C CA . ARG A 1 107 ? 4.093 9.322 17.532 1.00 74.50 107 ARG A CA 1
ATOM 857 C C . ARG A 1 107 ? 3.506 8.819 16.212 1.00 74.50 107 ARG A C 1
ATOM 859 O O . ARG A 1 107 ? 3.673 7.639 15.934 1.00 74.50 107 ARG A O 1
ATOM 866 N N . GLY A 1 108 ? 2.870 9.675 15.411 1.00 84.75 108 GLY A N 1
ATOM 867 C CA . GLY A 1 108 ? 2.321 9.316 14.096 1.00 84.75 108 GLY A CA 1
ATOM 868 C C . GLY A 1 108 ? 0.808 9.506 14.026 1.00 84.75 108 GLY A C 1
ATOM 869 O O . GLY A 1 108 ? 0.277 10.437 14.636 1.00 84.75 108 GLY A O 1
ATOM 870 N N . ILE A 1 109 ? 0.114 8.632 13.296 1.00 94.50 109 ILE A N 1
ATOM 871 C CA . ILE A 1 109 ? -1.346 8.660 13.152 1.00 94.50 109 ILE A CA 1
ATOM 872 C C . ILE A 1 109 ? -1.989 7.424 13.781 1.00 94.50 109 ILE A C 1
ATOM 874 O O . ILE A 1 109 ? -1.461 6.314 13.691 1.00 94.50 109 ILE A O 1
ATOM 878 N N . VAL A 1 110 ? -3.136 7.618 14.428 1.00 94.81 110 VAL A N 1
ATOM 879 C CA . VAL A 1 110 ? -3.934 6.538 15.004 1.00 94.81 110 VAL A CA 1
ATOM 880 C C . VAL A 1 110 ? -5.251 6.408 14.259 1.00 94.81 110 VAL A C 1
ATOM 882 O O . VAL A 1 110 ? -5.951 7.395 14.026 1.00 94.81 110 VAL A O 1
ATOM 885 N N . PHE A 1 111 ? -5.608 5.172 13.932 1.00 96.19 111 PHE A N 1
ATOM 886 C CA . PHE A 1 111 ? -6.926 4.806 13.434 1.00 96.19 111 PHE A CA 1
ATOM 887 C C . PHE A 1 111 ? -7.797 4.352 14.603 1.00 96.19 111 PHE A C 1
ATOM 889 O O . PHE A 1 111 ? -7.539 3.313 15.211 1.00 96.19 111 PHE A O 1
ATOM 896 N N . ALA A 1 112 ? -8.826 5.136 14.925 1.00 94.56 112 ALA A N 1
ATOM 897 C CA . ALA A 1 112 ? -9.862 4.775 15.885 1.00 94.56 112 ALA A CA 1
ATOM 898 C C . ALA A 1 112 ? -10.956 3.966 15.196 1.00 94.56 112 ALA A C 1
ATOM 900 O O . ALA A 1 112 ? -11.547 4.403 14.202 1.00 94.56 112 ALA A O 1
ATOM 901 N N . GLY A 1 113 ? -11.276 2.816 15.774 1.00 95.00 113 GLY A N 1
ATOM 902 C CA . GLY A 1 113 ? -12.280 1.926 15.229 1.00 95.00 113 GLY A CA 1
ATOM 903 C C . GLY A 1 113 ? -12.600 0.744 16.126 1.00 95.00 113 GLY A C 1
ATOM 904 O O . GLY A 1 113 ? -12.483 0.810 17.355 1.00 95.00 113 GLY A O 1
ATOM 905 N N . TYR A 1 114 ? -13.009 -0.343 15.485 1.00 94.12 114 TYR A N 1
ATOM 906 C CA . TYR A 1 114 ? -13.242 -1.625 16.134 1.00 94.12 114 TYR A CA 1
ATOM 907 C C . TYR A 1 114 ? -12.845 -2.791 15.248 1.00 94.12 114 TYR A C 1
ATOM 909 O O . TYR A 1 114 ? -12.878 -2.718 14.02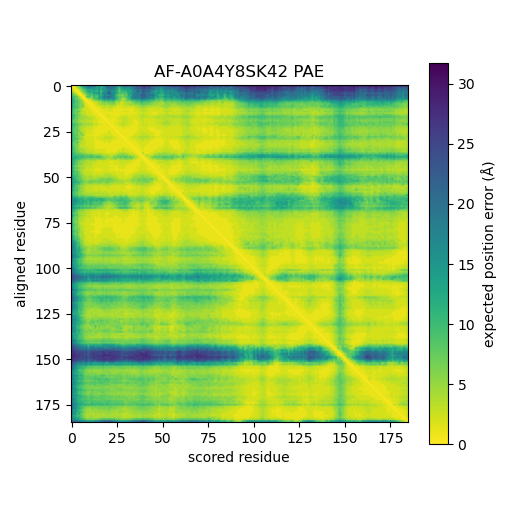0 1.00 94.12 114 TYR A O 1
ATOM 917 N N . ILE A 1 115 ? -12.473 -3.881 15.907 1.00 94.56 115 ILE A N 1
ATOM 918 C CA . ILE A 1 115 ? -12.196 -5.157 15.259 1.00 94.56 115 ILE A CA 1
ATOM 919 C C . ILE A 1 115 ? -13.545 -5.771 14.872 1.00 94.56 115 ILE A C 1
ATOM 921 O O . ILE A 1 115 ? -14.386 -6.008 15.739 1.00 94.56 115 ILE A O 1
ATOM 925 N N . GLU A 1 116 ? -13.761 -5.985 13.576 1.00 94.12 116 GLU A N 1
ATOM 926 C CA . GLU A 1 116 ? -14.950 -6.682 13.068 1.00 94.12 116 GLU A CA 1
ATOM 927 C C . GLU A 1 116 ? -14.774 -8.199 13.186 1.00 94.12 116 GLU A C 1
ATOM 929 O O . GLU A 1 116 ? -15.711 -8.902 13.558 1.00 94.12 116 GLU A O 1
ATOM 934 N N . ASP A 1 117 ? -13.567 -8.690 12.895 1.00 93.88 117 ASP A N 1
ATOM 935 C CA . ASP A 1 117 ? -13.218 -10.108 12.931 1.00 93.88 117 ASP A CA 1
ATOM 936 C C . ASP A 1 117 ? -11.711 -10.304 13.164 1.00 93.88 117 ASP A C 1
ATOM 938 O O . ASP A 1 117 ? -10.897 -9.445 12.810 1.00 93.88 117 ASP A O 1
ATOM 942 N N . GLY A 1 118 ? -11.339 -11.458 13.717 1.00 94.31 118 GLY A N 1
ATOM 943 C CA . GLY A 1 118 ? -9.950 -11.872 13.900 1.00 94.31 118 GLY A CA 1
ATOM 944 C C . GLY A 1 118 ? -9.240 -11.253 15.107 1.00 94.31 118 GLY A C 1
ATOM 945 O O . GLY A 1 118 ? -9.850 -10.868 16.104 1.00 94.31 118 GLY A O 1
ATOM 946 N N . SER A 1 119 ? -7.910 -11.235 15.063 1.00 92.38 119 SER A N 1
ATOM 947 C CA . SER A 1 119 ? -7.058 -10.714 16.139 1.00 92.38 119 SER A CA 1
ATOM 948 C C . SER A 1 119 ? -5.912 -9.914 15.547 1.00 92.38 119 SER A C 1
ATOM 950 O O . SER A 1 119 ? -5.163 -10.412 14.712 1.00 92.38 119 SER A O 1
ATOM 952 N N . LEU A 1 120 ? -5.785 -8.663 15.983 1.00 94.88 120 LEU A N 1
ATOM 953 C CA . LEU A 1 120 ? -4.820 -7.714 15.439 1.00 94.88 120 LEU A CA 1
ATOM 954 C C . LEU A 1 120 ? -3.676 -7.523 16.430 1.00 94.88 120 LEU A C 1
ATOM 956 O O . LEU A 1 120 ? -3.886 -7.488 17.642 1.00 94.88 120 LEU A O 1
ATOM 960 N N . SER A 1 121 ? -2.465 -7.369 15.915 1.00 95.19 121 SER A N 1
ATOM 961 C CA . SER A 1 121 ? -1.266 -7.209 16.730 1.00 95.19 121 SER A CA 1
ATOM 962 C C . SER A 1 121 ? -0.290 -6.218 16.107 1.00 95.19 121 SER A C 1
ATOM 964 O O . SER A 1 121 ? -0.286 -5.990 14.894 1.00 95.19 121 SER A O 1
ATOM 966 N N . SER A 1 122 ? 0.564 -5.630 16.949 1.00 95.56 122 SER A N 1
ATOM 967 C CA . SER A 1 122 ? 1.706 -4.856 16.461 1.00 95.56 122 SER A CA 1
ATOM 968 C C . SER A 1 122 ? 2.587 -5.749 15.583 1.00 95.56 122 SER A C 1
ATOM 970 O O . SER A 1 122 ? 2.869 -6.897 15.925 1.00 95.56 122 SER A O 1
ATOM 972 N N . GLY A 1 123 ? 3.009 -5.222 14.439 1.00 94.12 123 GLY A N 1
ATOM 973 C CA . GLY A 1 123 ? 3.752 -5.947 13.418 1.00 94.12 123 GLY A CA 1
ATOM 974 C C . GLY A 1 123 ? 2.902 -6.496 12.274 1.00 94.12 123 GLY A C 1
ATOM 975 O O . GLY A 1 123 ? 3.483 -6.780 11.231 1.00 94.12 123 GLY A O 1
ATOM 976 N N . ASN A 1 124 ? 1.574 -6.602 12.420 1.00 96.56 124 ASN A N 1
ATOM 977 C CA . ASN A 1 124 ? 0.697 -6.897 11.283 1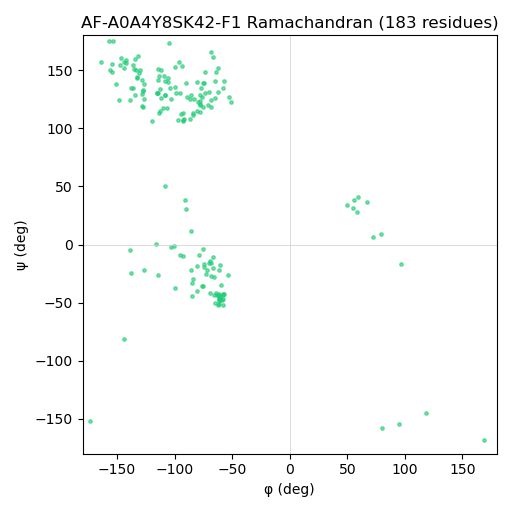.00 96.56 124 ASN A CA 1
ATOM 978 C C . ASN A 1 124 ? 0.688 -5.744 10.271 1.00 96.56 124 ASN A C 1
ATOM 980 O O . ASN A 1 124 ? 1.041 -4.608 10.600 1.00 96.56 124 ASN A O 1
ATOM 984 N N . THR A 1 125 ? 0.249 -6.036 9.049 1.00 96.69 125 THR A N 1
ATOM 985 C CA . THR A 1 125 ? 0.066 -5.033 7.995 1.00 96.69 125 THR A CA 1
ATOM 986 C C . THR A 1 125 ? -1.417 -4.801 7.756 1.00 96.69 125 THR A C 1
ATOM 988 O O . THR A 1 125 ? -2.163 -5.754 7.556 1.00 96.69 125 THR A O 1
ATOM 991 N N . ILE A 1 126 ? -1.841 -3.541 7.772 1.00 97.06 126 ILE A N 1
ATOM 992 C CA . ILE A 1 126 ? -3.199 -3.121 7.441 1.00 97.06 126 ILE A CA 1
ATOM 993 C C . ILE A 1 126 ? -3.248 -2.614 5.995 1.00 97.06 126 ILE A C 1
ATOM 995 O O . ILE A 1 126 ? -2.424 -1.791 5.595 1.00 97.06 126 ILE A O 1
ATOM 999 N N . GLU A 1 127 ? -4.211 -3.125 5.232 1.00 96.44 127 GLU A N 1
ATOM 1000 C CA . GLU A 1 127 ? -4.624 -2.651 3.911 1.00 96.44 127 GLU A CA 1
ATOM 1001 C C . GLU A 1 127 ? -5.930 -1.865 4.051 1.00 96.44 127 GLU A C 1
ATOM 1003 O O . GLU A 1 127 ? -6.923 -2.384 4.569 1.00 96.44 127 GLU A O 1
ATOM 1008 N N . PHE A 1 128 ? -5.949 -0.629 3.564 1.00 95.31 128 PHE A N 1
ATOM 1009 C CA . PHE A 1 128 ? -7.150 0.204 3.512 1.00 95.31 128 PHE A CA 1
ATOM 1010 C C . PHE A 1 128 ? -7.130 1.100 2.275 1.00 95.31 128 PHE A C 1
ATOM 1012 O O . PHE A 1 128 ? -6.087 1.311 1.661 1.00 95.31 128 PHE A O 1
ATOM 1019 N N . VAL A 1 129 ? -8.299 1.606 1.889 1.00 92.12 129 VAL A N 1
ATOM 1020 C CA . VAL A 1 129 ? -8.475 2.386 0.661 1.00 92.12 129 VAL A CA 1
ATOM 1021 C C . VAL A 1 129 ? -8.868 3.813 1.024 1.00 92.12 129 VAL A C 1
ATOM 1023 O O . VAL A 1 129 ? -9.790 4.016 1.812 1.00 92.12 129 VAL A O 1
ATOM 1026 N N . THR A 1 130 ? -8.172 4.785 0.443 1.00 90.94 130 THR A N 1
ATOM 1027 C CA . THR A 1 130 ? -8.604 6.187 0.357 1.00 90.94 130 THR A CA 1
ATOM 1028 C C . THR A 1 130 ? -9.082 6.462 -1.076 1.00 90.94 130 THR A C 1
ATOM 1030 O O . THR A 1 130 ? -8.933 5.592 -1.937 1.00 90.94 130 THR A O 1
ATOM 1033 N N . PRO A 1 131 ? -9.654 7.640 -1.395 1.00 86.06 131 PRO A N 1
ATOM 1034 C CA . PRO A 1 131 ? -10.171 7.905 -2.741 1.00 86.06 131 PRO A CA 1
ATOM 1035 C C . PRO A 1 131 ? -9.172 7.674 -3.887 1.00 86.06 131 PRO A C 1
ATOM 1037 O O . PRO A 1 131 ? -9.595 7.380 -5.002 1.00 86.06 131 PRO A O 1
ATOM 1040 N N . PHE A 1 132 ? -7.867 7.787 -3.620 1.00 84.12 132 PHE A N 1
ATOM 1041 C CA . PHE A 1 132 ? -6.818 7.699 -4.640 1.00 84.12 132 PHE A CA 1
ATOM 1042 C C . PHE A 1 132 ? -5.890 6.489 -4.481 1.00 84.12 132 PHE A C 1
ATOM 1044 O O . PHE A 1 132 ? -5.341 6.013 -5.478 1.00 84.12 132 PHE A O 1
ATOM 1051 N N . TYR A 1 133 ? -5.734 5.973 -3.259 1.00 90.31 133 TYR A N 1
ATOM 1052 C CA . TYR A 1 133 ? -4.684 5.013 -2.934 1.00 90.31 133 TYR A CA 1
ATOM 1053 C C . TYR A 1 133 ? -5.203 3.787 -2.177 1.00 90.31 133 TYR A C 1
ATOM 1055 O O . TYR A 1 133 ? -6.104 3.869 -1.339 1.00 90.31 133 TYR A O 1
ATOM 1063 N N . ILE A 1 134 ? -4.562 2.647 -2.425 1.00 92.00 134 ILE A N 1
ATOM 1064 C CA . ILE A 1 134 ? -4.541 1.489 -1.534 1.00 92.00 134 ILE A CA 1
ATOM 1065 C C . ILE A 1 134 ? -3.306 1.628 -0.644 1.00 92.00 134 ILE A C 1
ATOM 1067 O O . 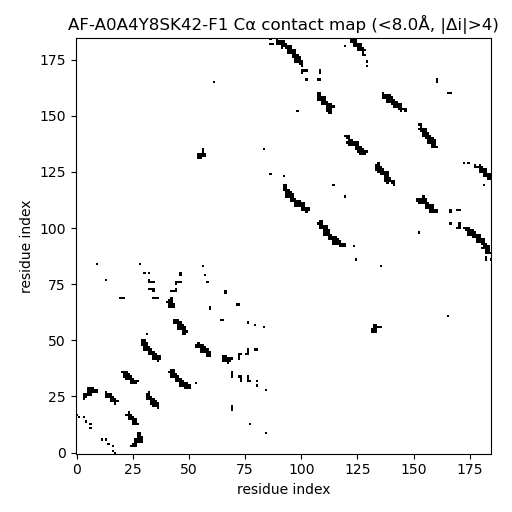ILE A 1 134 ? -2.171 1.522 -1.102 1.00 92.00 134 ILE A O 1
ATOM 1071 N N . TRP A 1 135 ? -3.523 1.833 0.649 1.00 92.19 135 TRP A N 1
ATOM 1072 C CA . TRP A 1 135 ? -2.455 1.981 1.630 1.00 92.19 135 TRP A CA 1
ATOM 1073 C C . TRP A 1 135 ? -2.158 0.665 2.314 1.00 92.19 135 TRP A C 1
ATOM 1075 O O . TRP A 1 135 ? -3.057 0.005 2.829 1.00 92.19 135 TRP A O 1
ATOM 1085 N N . HIS A 1 136 ? -0.875 0.313 2.351 1.00 92.31 136 HIS A N 1
ATOM 1086 C CA . HIS A 1 136 ? -0.357 -0.856 3.056 1.00 92.31 136 HIS A CA 1
ATOM 1087 C C . HIS A 1 136 ? 0.631 -0.385 4.092 1.00 92.31 136 HIS A C 1
ATOM 1089 O O . HIS A 1 136 ? 1.733 0.041 3.734 1.00 92.31 136 HIS A O 1
ATOM 1095 N N . ARG A 1 137 ? 0.241 -0.428 5.365 1.00 93.75 137 ARG A N 1
ATOM 1096 C CA . ARG A 1 137 ? 1.077 0.077 6.454 1.00 93.75 137 ARG A CA 1
ATOM 1097 C C . ARG A 1 137 ? 1.157 -0.886 7.609 1.00 93.75 137 ARG A C 1
ATOM 1099 O O . ARG A 1 137 ? 0.254 -1.674 7.873 1.00 93.75 137 ARG A O 1
ATOM 1106 N N . LY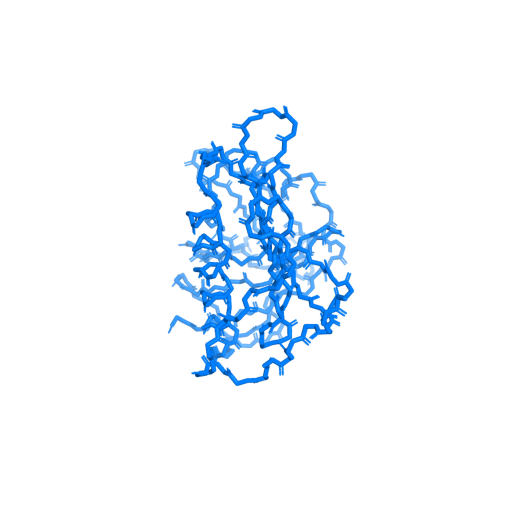S A 1 138 ? 2.289 -0.842 8.293 1.00 94.62 138 LYS A N 1
ATOM 1107 C CA . LYS A 1 138 ? 2.509 -1.648 9.480 1.00 94.62 138 LYS A CA 1
ATOM 1108 C C . LYS A 1 138 ? 1.741 -1.046 10.650 1.00 94.62 138 LYS A C 1
ATOM 1110 O O . LYS A 1 138 ? 1.736 0.167 10.851 1.00 94.62 138 LYS A O 1
ATOM 1115 N N . ILE A 1 139 ? 1.140 -1.913 11.452 1.00 96.31 139 ILE A N 1
ATOM 1116 C CA . ILE A 1 139 ? 0.588 -1.551 12.751 1.00 96.31 139 ILE A CA 1
ATOM 1117 C C . ILE A 1 139 ? 1.753 -1.509 13.745 1.00 96.31 139 ILE A C 1
ATOM 1119 O O . ILE A 1 139 ? 2.383 -2.527 14.026 1.00 96.31 139 ILE A O 1
ATOM 1123 N N . CYS A 1 140 ? 2.052 -0.333 14.285 1.00 94.75 140 CYS A N 1
ATOM 1124 C CA . CYS A 1 140 ? 3.084 -0.130 15.302 1.00 94.75 140 CYS A CA 1
ATOM 1125 C C . CYS A 1 140 ? 2.573 -0.421 16.715 1.00 94.75 140 CYS A C 1
ATOM 1127 O O . CYS A 1 140 ? 3.339 -0.873 17.567 1.00 94.75 140 CYS A O 1
ATOM 1129 N N . GLY A 1 141 ? 1.284 -0.209 16.965 1.00 94.19 141 GLY A N 1
ATOM 1130 C CA . GLY A 1 141 ? 0.676 -0.388 18.280 1.00 94.19 141 GLY A CA 1
ATOM 1131 C C . GLY A 1 141 ? -0.818 -0.657 18.186 1.00 94.19 141 GLY A C 1
ATOM 1132 O O . GLY A 1 141 ? -1.476 -0.199 17.255 1.00 94.19 141 GLY A O 1
ATOM 1133 N N . VAL A 1 142 ? -1.332 -1.407 19.158 1.00 94.25 142 VAL A N 1
ATOM 1134 C CA . VAL A 1 142 ? -2.760 -1.693 19.331 1.00 94.25 142 VAL A CA 1
ATOM 1135 C C . VAL A 1 142 ? -3.110 -1.329 20.765 1.00 94.25 142 VAL A C 1
ATOM 1137 O O . VAL A 1 142 ? -2.548 -1.902 21.698 1.00 94.25 142 VAL A O 1
ATOM 1140 N N . GLU A 1 143 ? -4.007 -0.368 20.943 1.00 89.25 143 GLU A N 1
ATOM 1141 C CA . GLU A 1 143 ? -4.410 0.125 22.260 1.00 89.25 143 GLU A CA 1
ATOM 1142 C C . GLU A 1 143 ? -5.932 0.064 22.412 1.00 89.25 143 GLU A C 1
ATOM 1144 O O . GLU A 1 143 ? -6.679 0.398 21.493 1.00 89.25 143 GLU A O 1
ATOM 1149 N N . GLY A 1 144 ? -6.401 -0.357 23.588 1.00 84.50 144 GLY A N 1
ATOM 1150 C CA . GLY A 1 144 ? -7.815 -0.256 23.941 1.00 84.50 144 GLY A CA 1
ATOM 1151 C C . GLY A 1 144 ? -8.177 1.196 24.243 1.00 84.50 144 GLY A C 1
ATOM 1152 O O . GLY A 1 144 ? -7.494 1.856 25.027 1.00 84.50 144 GLY A O 1
ATOM 1153 N N . LEU A 1 145 ? -9.253 1.695 23.640 1.00 74.62 145 LEU A N 1
ATOM 1154 C CA . LEU A 1 145 ? -9.741 3.049 23.885 1.00 74.62 145 LEU A CA 1
ATOM 1155 C C . LEU A 1 145 ? -10.726 3.046 25.056 1.00 74.62 145 LEU A C 1
ATOM 1157 O O . LEU A 1 1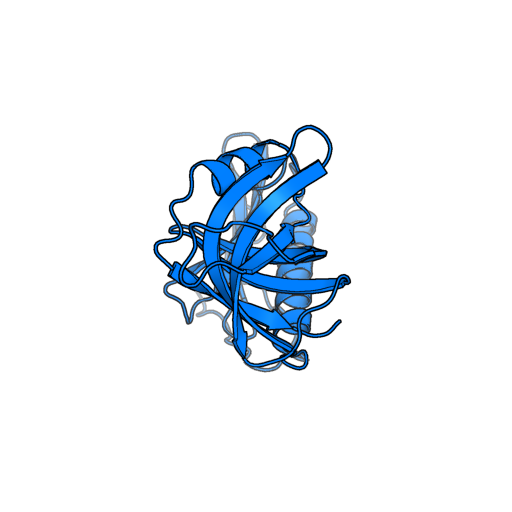45 ? -11.705 2.305 25.066 1.00 74.62 145 LEU A O 1
ATOM 1161 N N . LEU A 1 146 ? -10.469 3.910 26.038 1.00 66.38 146 LEU A N 1
ATOM 1162 C CA . LEU A 1 146 ? -11.317 4.114 27.217 1.00 66.38 146 LEU A CA 1
ATOM 1163 C C . LEU A 1 146 ? -12.354 5.227 26.978 1.00 66.38 146 LEU A C 1
ATOM 1165 O O . LEU A 1 146 ? -12.582 6.040 27.870 1.00 66.38 146 LEU A O 1
ATOM 1169 N N . ASP A 1 147 ? -12.929 5.333 25.775 1.00 63.03 147 ASP A N 1
ATOM 1170 C CA . ASP A 1 147 ? -13.919 6.377 25.477 1.00 63.03 147 ASP A CA 1
ATOM 1171 C C . ASP A 1 147 ? -15.327 5.939 25.931 1.00 63.03 147 ASP A C 1
ATOM 1173 O O . ASP A 1 147 ? -15.900 5.020 25.339 1.00 63.03 147 ASP A O 1
ATOM 1177 N N . PRO A 1 148 ? -15.932 6.593 26.944 1.00 52.28 148 PRO A N 1
ATOM 1178 C CA . PRO A 1 148 ? -17.267 6.247 27.432 1.00 52.28 148 PRO A CA 1
ATOM 1179 C C . PRO A 1 148 ? -18.395 6.576 26.439 1.00 52.28 148 PRO A C 1
ATOM 1181 O O . PRO A 1 148 ? -19.530 6.151 26.649 1.00 52.28 148 PRO A O 1
ATOM 1184 N N . SER A 1 149 ? -18.118 7.374 25.400 1.00 59.81 149 SER A N 1
ATOM 1185 C CA . SER A 1 149 ? -19.110 7.879 24.442 1.00 59.81 149 SER A CA 1
ATOM 1186 C C . SER A 1 149 ? -19.236 7.041 23.165 1.00 59.81 149 SER A C 1
ATOM 1188 O O . SER A 1 149 ? -20.164 7.241 22.376 1.00 59.81 149 SER A O 1
ATOM 1190 N N . ALA A 1 150 ? -18.342 6.074 22.954 1.00 61.12 150 ALA A N 1
ATOM 1191 C CA . ALA A 1 150 ? -18.300 5.290 21.733 1.00 61.12 150 ALA A CA 1
ATOM 1192 C C . ALA A 1 150 ? -19.112 3.994 21.853 1.00 61.12 150 ALA A C 1
ATOM 1194 O O . ALA A 1 150 ? -18.686 3.020 22.464 1.00 61.12 150 ALA A O 1
ATOM 1195 N N . SER A 1 151 ? -20.273 3.933 21.197 1.00 64.50 151 SER A N 1
ATOM 1196 C CA . SER A 1 151 ? -21.075 2.699 21.155 1.00 64.50 151 SER A CA 1
ATOM 1197 C C . SER A 1 151 ? -20.419 1.566 20.349 1.00 64.50 151 SER A C 1
ATOM 1199 O O . SER A 1 151 ? -20.832 0.415 20.483 1.00 64.50 151 SER A O 1
ATOM 1201 N N . LYS A 1 152 ? -19.409 1.875 19.518 1.00 74.56 152 LYS A N 1
ATOM 1202 C CA . LYS A 1 152 ? -18.665 0.892 18.712 1.00 74.56 152 LYS A CA 1
ATOM 1203 C C . LYS A 1 152 ? -17.151 1.089 18.654 1.00 74.56 152 LYS A C 1
ATOM 1205 O O . LYS A 1 152 ? -16.475 0.106 18.426 1.00 74.56 152 LYS A O 1
ATOM 1210 N N . ILE A 1 153 ? -16.601 2.290 18.852 1.00 83.50 153 ILE A N 1
ATOM 1211 C CA . ILE A 1 153 ? -15.141 2.506 18.816 1.00 83.50 153 ILE A CA 1
ATOM 1212 C C . ILE A 1 153 ? -14.532 2.017 20.132 1.00 83.50 153 ILE A C 1
ATOM 1214 O O . ILE A 1 153 ? -14.880 2.523 21.193 1.00 83.50 153 ILE A O 1
ATOM 1218 N N . ASN A 1 154 ? -13.616 1.056 20.073 1.00 86.81 154 ASN A N 1
ATOM 1219 C CA . ASN A 1 154 ? -12.983 0.489 21.269 1.00 86.81 154 ASN A CA 1
ATOM 1220 C C . ASN A 1 154 ? -11.478 0.241 21.114 1.00 86.81 154 ASN A C 1
ATOM 1222 O O . ASN A 1 154 ? -10.821 -0.137 22.081 1.00 86.81 154 ASN A O 1
ATOM 1226 N N . THR A 1 155 ? -10.928 0.454 19.919 1.00 92.50 155 THR A N 1
ATOM 1227 C CA . THR A 1 155 ? -9.547 0.104 19.588 1.00 92.50 155 THR A CA 1
ATOM 1228 C C . THR A 1 155 ? -8.899 1.224 18.781 1.00 92.50 155 THR A C 1
ATOM 1230 O O . THR A 1 155 ? -9.495 1.753 17.841 1.00 92.50 155 THR A O 1
ATOM 1233 N N . GLY A 1 156 ? -7.672 1.579 19.152 1.00 94.31 156 GLY A N 1
ATOM 1234 C CA . GLY A 1 156 ? -6.783 2.457 18.404 1.00 94.31 156 GLY A CA 1
ATOM 1235 C C . GLY A 1 156 ? -5.637 1.656 17.792 1.00 94.31 156 GLY A C 1
ATOM 1236 O O . GLY A 1 156 ? -4.964 0.903 18.497 1.00 94.31 156 GLY A O 1
ATOM 1237 N N . LEU A 1 157 ? -5.404 1.825 16.491 1.00 96.12 157 LEU A N 1
ATOM 1238 C CA . LEU A 1 157 ? -4.241 1.274 15.792 1.00 96.12 157 LEU A CA 1
ATOM 1239 C C . LEU A 1 157 ? -3.263 2.399 15.467 1.00 96.12 157 LEU A C 1
ATOM 1241 O O . LEU A 1 157 ? -3.611 3.304 14.716 1.00 96.12 157 LEU A O 1
ATOM 1245 N N . LEU A 1 158 ? -2.047 2.344 16.010 1.00 95.69 158 LEU A N 1
ATOM 1246 C CA . LEU A 1 158 ? -0.971 3.253 15.617 1.00 95.69 158 LEU A CA 1
ATOM 1247 C C . LEU A 1 158 ? -0.363 2.764 14.303 1.00 95.69 158 LEU A C 1
ATOM 1249 O O . LEU A 1 158 ? 0.123 1.632 14.247 1.00 95.69 158 LEU A O 1
ATOM 1253 N N . ILE A 1 159 ? -0.371 3.607 13.276 1.00 95.25 159 ILE A N 1
ATOM 1254 C CA . ILE A 1 159 ? 0.067 3.253 11.924 1.00 95.25 159 ILE A CA 1
ATOM 1255 C C . ILE A 1 159 ? 1.449 3.847 11.638 1.00 95.25 159 ILE A C 1
ATOM 1257 O O . ILE A 1 159 ? 1.718 5.007 11.951 1.00 95.25 159 ILE A O 1
ATOM 1261 N N . GLU A 1 160 ? 2.338 3.036 11.063 1.00 92.19 160 GLU A N 1
ATOM 1262 C CA . GLU A 1 160 ? 3.628 3.494 10.541 1.00 92.19 160 GLU A CA 1
ATOM 1263 C C . GLU A 1 160 ? 3.403 4.330 9.278 1.00 92.19 160 GLU A C 1
ATOM 1265 O O . GLU A 1 160 ? 2.879 3.805 8.302 1.00 92.19 160 GLU A O 1
ATOM 1270 N N . CYS A 1 161 ? 3.816 5.598 9.277 1.00 89.62 161 CYS A N 1
ATOM 1271 C CA . CYS A 1 161 ? 3.789 6.464 8.093 1.00 89.62 161 CYS A CA 1
ATOM 1272 C C . CYS A 1 161 ? 5.213 6.775 7.631 1.00 89.62 161 CYS A C 1
ATOM 1274 O O . CYS A 1 161 ? 6.133 6.836 8.450 1.00 89.62 161 CYS A O 1
ATOM 1276 N N . ARG A 1 162 ? 5.403 6.992 6.326 1.00 86.81 162 ARG A N 1
ATOM 1277 C CA . ARG A 1 162 ? 6.737 7.235 5.750 1.00 86.81 162 ARG A CA 1
ATOM 1278 C C . ARG A 1 162 ? 7.259 8.643 6.022 1.00 86.81 162 ARG A C 1
ATOM 1280 O O . ARG A 1 162 ? 8.462 8.831 6.186 1.00 86.81 162 ARG A O 1
ATOM 1287 N N . ASN A 1 163 ? 6.366 9.626 6.033 1.00 86.38 163 ASN A N 1
ATOM 1288 C CA . ASN A 1 163 ? 6.697 11.042 6.147 1.00 86.38 163 ASN A CA 1
ATOM 1289 C C . ASN A 1 163 ? 5.499 11.846 6.691 1.00 86.38 163 ASN A C 1
ATOM 1291 O O . ASN A 1 163 ? 4.407 11.315 6.897 1.00 86.38 163 ASN A O 1
ATOM 1295 N N . GLU A 1 164 ? 5.711 13.139 6.942 1.00 86.25 164 GLU A N 1
ATOM 1296 C CA . GLU A 1 164 ? 4.659 14.046 7.426 1.00 86.25 164 GLU A CA 1
ATOM 1297 C C . GLU A 1 164 ? 3.564 14.311 6.384 1.00 86.25 164 GLU A C 1
ATOM 1299 O O . GLU A 1 164 ? 2.429 14.580 6.770 1.00 86.25 164 GLU A O 1
ATOM 1304 N N . PHE A 1 165 ? 3.876 14.221 5.086 1.00 85.62 165 PHE A N 1
ATOM 1305 C CA . PHE A 1 165 ? 2.885 14.386 4.022 1.00 85.62 165 PHE A CA 1
ATOM 1306 C C . PHE A 1 165 ? 1.800 13.309 4.121 1.00 85.62 165 PHE A C 1
ATOM 1308 O O . PHE A 1 165 ? 0.624 13.642 4.236 1.00 85.62 165 PHE A O 1
ATOM 1315 N N . GLU A 1 166 ? 2.205 12.040 4.213 1.00 88.94 166 GLU A N 1
ATOM 1316 C CA . GLU A 1 166 ? 1.299 10.907 4.415 1.00 88.94 166 GLU A CA 1
ATOM 1317 C C . GLU A 1 166 ? 0.458 11.070 5.691 1.00 88.94 166 GLU A C 1
ATOM 1319 O O . GLU A 1 166 ? -0.745 10.817 5.683 1.00 88.94 166 GLU A O 1
ATOM 1324 N N . ILE A 1 167 ? 1.065 11.520 6.797 1.00 91.06 167 ILE A N 1
ATOM 1325 C CA . ILE A 1 167 ? 0.330 11.749 8.051 1.00 91.06 167 ILE A CA 1
ATOM 1326 C C . ILE A 1 167 ? -0.772 12.791 7.850 1.00 91.06 167 ILE A C 1
ATOM 1328 O O . ILE A 1 167 ? -1.883 12.600 8.342 1.00 91.06 167 ILE A O 1
ATOM 1332 N N . ASN A 1 168 ? -0.467 13.892 7.164 1.00 89.62 168 ASN A N 1
ATOM 1333 C CA . ASN A 1 168 ? -1.433 14.962 6.940 1.00 89.62 168 ASN A CA 1
ATOM 1334 C C . ASN A 1 168 ? -2.549 14.505 5.985 1.00 89.62 168 ASN A C 1
ATOM 1336 O O . ASN A 1 168 ? -3.717 14.732 6.285 1.00 89.62 168 ASN A O 1
ATOM 1340 N N . GLU A 1 169 ? -2.215 13.780 4.914 1.00 90.31 169 GLU A N 1
ATOM 1341 C CA . GLU A 1 169 ? -3.203 13.212 3.985 1.00 90.31 169 GLU A CA 1
ATOM 1342 C C . GLU A 1 169 ? -4.181 12.270 4.707 1.00 90.31 169 GLU A C 1
ATOM 1344 O O . GLU A 1 169 ? -5.400 12.401 4.586 1.00 90.31 169 GLU A O 1
ATOM 1349 N N . LEU A 1 170 ? -3.667 11.358 5.537 1.00 93.38 170 LEU A N 1
ATOM 1350 C CA . LEU A 1 170 ? -4.501 10.424 6.296 1.00 93.38 170 LEU A CA 1
ATOM 1351 C C . LEU A 1 170 ? -5.269 11.089 7.451 1.00 93.38 170 LEU A C 1
ATOM 1353 O O . LEU A 1 170 ? -6.269 10.542 7.923 1.00 93.38 170 LEU A O 1
ATOM 1357 N N . GLN A 1 171 ? -4.809 12.243 7.937 1.00 92.81 171 GLN A N 1
ATOM 1358 C CA . GLN A 1 171 ? -5.518 13.034 8.942 1.00 92.81 171 GLN A CA 1
ATOM 1359 C C . GLN A 1 171 ? -6.720 13.774 8.337 1.00 92.81 171 GLN A C 1
ATOM 1361 O O . GLN A 1 171 ? -7.733 13.930 9.016 1.00 92.81 171 GLN A O 1
ATOM 1366 N N . GLU A 1 172 ? -6.601 14.243 7.095 1.00 92.25 172 GLU A N 1
ATOM 1367 C CA . GLU A 1 172 ? -7.678 14.925 6.364 1.00 92.25 172 GLU A CA 1
ATOM 1368 C C . GLU A 1 172 ? -8.685 13.943 5.748 1.00 92.25 172 GLU A C 1
ATOM 1370 O O . GLU A 1 172 ? -9.814 14.320 5.436 1.00 92.25 172 GLU A O 1
ATOM 1375 N N . TRP A 1 173 ? -8.299 12.676 5.600 1.00 94.31 173 TRP A N 1
ATOM 1376 C CA . TRP A 1 173 ? -9.178 11.617 5.126 1.00 94.31 173 TRP A CA 1
ATOM 1377 C C . TRP A 1 173 ? -10.333 11.336 6.101 1.00 94.31 173 TRP A C 1
ATOM 1379 O O . TRP A 1 173 ? -10.118 11.014 7.271 1.00 94.31 173 TRP A O 1
ATOM 1389 N N . GLU A 1 174 ? -11.566 11.375 5.588 1.00 93.69 174 GLU A N 1
ATOM 1390 C CA . GLU A 1 174 ? -12.775 10.935 6.289 1.00 93.69 174 GLU A CA 1
ATOM 1391 C C . GLU A 1 174 ? -13.067 9.455 5.969 1.00 93.69 174 GLU A C 1
ATOM 1393 O O . GLU A 1 174 ? -13.477 9.138 4.852 1.00 93.69 174 GLU A O 1
ATOM 1398 N N . PRO A 1 175 ? -12.874 8.514 6.917 1.00 92.81 175 PRO A N 1
ATOM 1399 C CA . PRO A 1 175 ? -12.943 7.088 6.598 1.00 92.81 175 PRO A CA 1
ATOM 1400 C C . PRO A 1 175 ? -14.354 6.547 6.367 1.00 92.81 175 PRO A C 1
ATOM 1402 O O . PRO A 1 175 ? -14.489 5.455 5.839 1.00 92.81 175 PRO A O 1
ATOM 1405 N N . GLU A 1 176 ? -15.404 7.233 6.824 1.00 91.19 176 GLU A N 1
ATOM 1406 C CA . GLU A 1 176 ? -16.807 6.799 6.672 1.00 91.19 176 GLU A CA 1
ATOM 1407 C C . GLU A 1 176 ? -17.104 5.333 7.086 1.00 91.19 176 GLU A C 1
ATOM 1409 O O . GLU A 1 176 ? -17.994 4.682 6.542 1.00 91.19 176 GLU A O 1
ATOM 1414 N N . ASN A 1 177 ? -16.418 4.808 8.110 1.00 93.44 177 ASN A N 1
ATOM 1415 C CA . ASN A 1 177 ? -16.442 3.383 8.494 1.00 93.44 177 ASN A CA 1
ATOM 1416 C C . ASN A 1 177 ? -15.790 2.442 7.462 1.00 93.44 177 ASN A C 1
ATOM 1418 O O . ASN A 1 177 ? -16.248 1.313 7.270 1.00 93.44 177 ASN A O 1
ATOM 1422 N N . GLN A 1 178 ? -14.706 2.884 6.822 1.00 95.88 178 GLN A N 1
ATOM 1423 C CA . GLN A 1 178 ? -13.903 2.082 5.907 1.00 95.88 178 GLN A CA 1
ATOM 1424 C C . GLN A 1 178 ? -13.476 0.769 6.567 1.00 95.88 178 GLN A C 1
ATOM 1426 O O . GLN A 1 178 ? -12.849 0.751 7.629 1.00 95.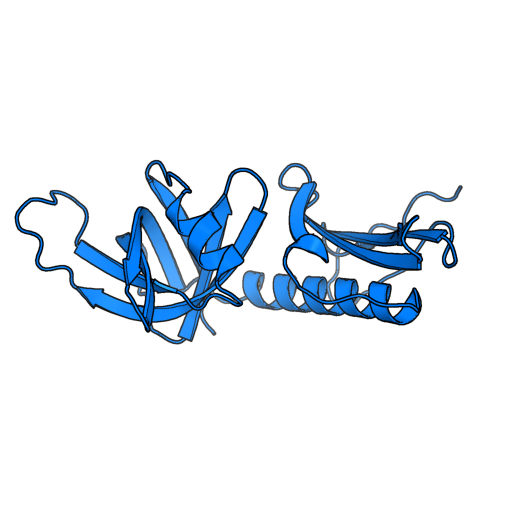88 178 GLN A O 1
ATOM 1431 N N . VAL A 1 179 ? -13.767 -0.341 5.893 1.00 96.62 179 VAL A N 1
ATOM 1432 C CA . VAL A 1 179 ? -13.283 -1.661 6.296 1.00 96.62 179 VAL A CA 1
ATOM 1433 C C . VAL A 1 179 ? -11.871 -1.851 5.755 1.00 96.62 179 VAL A C 1
ATOM 1435 O O . VAL A 1 179 ? -11.626 -1.721 4.554 1.00 96.62 179 VAL A O 1
ATOM 1438 N N . ALA A 1 180 ? -10.954 -2.172 6.653 1.00 97.38 180 ALA A N 1
ATOM 1439 C CA . ALA A 1 180 ? -9.572 -2.500 6.371 1.00 97.38 180 ALA A CA 1
ATOM 1440 C C . ALA A 1 180 ? -9.322 -3.994 6.598 1.00 97.38 180 ALA A C 1
ATOM 1442 O O . ALA A 1 180 ? -9.884 -4.603 7.517 1.00 97.38 180 ALA A O 1
ATOM 1443 N N . VAL A 1 181 ? -8.461 -4.582 5.773 1.00 97.44 181 VAL A N 1
ATOM 1444 C CA . VAL A 1 181 ? -8.028 -5.978 5.905 1.00 97.44 181 VAL A CA 1
ATOM 1445 C C . VAL A 1 181 ? -6.664 -5.995 6.573 1.00 97.44 181 VAL A C 1
ATOM 1447 O O . VAL A 1 181 ? -5.795 -5.201 6.228 1.00 97.44 181 VAL A O 1
ATOM 1450 N N . VAL A 1 182 ? -6.466 -6.886 7.540 1.00 97.56 182 VAL A N 1
ATOM 1451 C CA . VAL A 1 182 ? -5.193 -7.006 8.252 1.00 97.56 182 VAL A CA 1
ATOM 1452 C C . VAL A 1 182 ? -4.562 -8.357 7.959 1.00 97.56 182 VAL A C 1
ATOM 1454 O O . VAL A 1 182 ? -5.210 -9.395 8.091 1.00 97.56 182 VAL A O 1
ATOM 1457 N N . PHE A 1 183 ? -3.286 -8.339 7.592 1.00 96.62 183 PHE A N 1
ATOM 1458 C CA . PHE A 1 183 ? -2.482 -9.507 7.254 1.00 96.62 183 PHE A CA 1
ATOM 1459 C C . PHE A 1 183 ? -1.457 -9.800 8.356 1.00 96.62 183 PHE A C 1
ATOM 1461 O O . PHE A 1 183 ? -0.860 -8.890 8.945 1.00 96.62 183 PHE A O 1
ATOM 1468 N N . GLU A 1 184 ? -1.258 -11.087 8.636 1.00 93.94 184 GLU A N 1
ATOM 1469 C CA . GLU A 1 184 ? -0.149 -11.585 9.444 1.00 93.94 184 GLU A CA 1
ATOM 1470 C C . GLU A 1 184 ? 1.184 -11.250 8.758 1.00 93.94 184 GLU A C 1
ATOM 1472 O O . GLU A 1 184 ? 1.253 -11.100 7.538 1.00 93.94 184 GLU A O 1
ATOM 1477 N N . LYS A 1 185 ? 2.232 -11.100 9.570 1.00 78.62 185 LYS A N 1
ATOM 1478 C CA . LYS A 1 185 ? 3.592 -10.871 9.080 1.00 78.62 185 LYS A CA 1
ATOM 1479 C C . LYS A 1 185 ? 4.161 -12.132 8.434 1.00 78.62 185 LYS A C 1
ATOM 1481 O O . LYS A 1 185 ? 3.972 -13.212 9.037 1.00 78.62 185 LYS A O 1
#

Foldseek 3Di:
DDDADAEQDLPDDFDWDDDLPAWIWTHYNQKIKIWGQDPVQFIKIFIARNVVVRFTADICVLDPDTHNHSVVRRVVSVVSVSVVVVLVVFAWQFKWFFQAKDADPPQFIKGWTATPDGDDAFQKWKWFDAPRYTDTWGFRDKDFDPDPPDPTTTIITRTDDDDVVRRVVRNPTRCNRTMIIIGDD

Mean predicted aligned error: 6.13 Å

Secondary structure (DSSP, 8-state):
-PPPP-B-STTSPP--EE-TTSEEEEEETTEEEEEEEETTTEEEEEEEETTTTTEEEEEGGGSS--BS-HHHHHHHHHHHHHHHHHHHTSPEEEEEEEEEEEEETTTEEEEEEEEEEE---TT-EEEEE-SSBEEEEEEEEEEE---TT-SS--EEEEE--SSHHHHHHHHH---TTEEEEEE--

Organism: NCBI:txid1524096

Solvent-accessible surface area (backbone atoms only — not comparable to full-atom values): 10090 Å² total; per-residue (Å²): 132,83,79,77,65,76,39,77,48,92,85,57,81,84,56,78,42,79,41,80,90,41,49,25,37,30,36,44,62,55,29,39,33,36,27,32,60,44,95,84,74,29,27,40,30,29,27,22,36,59,84,60,83,53,33,30,57,50,45,40,85,84,46,96,68,77,32,86,40,55,68,59,22,42,51,51,28,50,50,52,51,53,51,52,53,56,49,75,71,36,56,75,31,30,31,36,32,33,51,41,51,44,75,41,92,98,73,44,37,30,38,34,12,31,77,77,42,75,60,85,53,58,63,22,34,38,38,38,75,57,102,63,36,40,46,78,33,41,26,70,36,72,44,80,49,90,55,92,86,46,94,65,46,41,32,32,36,31,40,57,67,95,48,70,66,56,46,51,54,53,48,71,46,80,47,85,54,38,72,24,46,27,22,45,115

Sequence (185 aa):
MDAPIRSFNVNDPIVWTGNLEDDCTALWCGLMLRAEWMEEDYWWWRVCDTKRADVIIDDANSTDERFIDGEVSRARAESVAKQYINTISGKIAGKFVITKTFKVTGRGIVFAGYIEDGSLSSGNTIEFVTPFYIWHRKICGVEGLLDPSASKINTGLLIECRNEFEINELQEWEPENQVAVVFEK

Nearest PDB structures (foldseek):
  4v8y-assembly1_CP  TM=4.477E-01  e=2.276E-02  Saccharomyces cerevisiae
  4v8z-assembly1_CV  TM=4.477E-01  e=3.513E-02  Saccharomyces cerevisiae
  6wxv-assembly1_A  TM=4.241E-01  e=6.737E-02  Mus musculus
  3wbi-assembly1_A  TM=4.667E-01  e=2.762E-01  Saccharomyces cerevisiae S288C
  3wbk-assembly2_B  TM=4.236E-01  e=2.762E-01  Saccharomyces cerevisiae S288C